Protein AF-A0A401S9D1-F1 (afdb_monomer_lite)

Sequence (201 aa):
MVVQHNKTSRGHFKLTLPIDVLVFAKPEEPLGKLQDQFVESVTTQVAAMSDCIQRYTKGKTVPQPQAFHFELPEKMPLTTVIFPAGVSDEALELQRKELHAKFGLENKPFFRRQMTFNFPADEVKSTYYKDVHKYIPAPDPNEFKVSLIHGSYTFHHCLQDDENDREWGAPYRCLQVVISWYYLQGYIDTPVPLIPEMQEV

Structure (mmCIF, N/CA/C/O backbone):
data_AF-A0A401S9D1-F1
#
_entry.id   AF-A0A401S9D1-F1
#
loop_
_atom_site.group_PDB
_atom_site.id
_atom_site.type_symbol
_atom_site.label_atom_id
_atom_site.label_alt_id
_atom_site.label_comp_id
_atom_site.label_asym_id
_atom_site.label_entity_id
_atom_site.label_seq_id
_atom_site.pdbx_PDB_ins_code
_atom_site.Cartn_x
_atom_site.Cartn_y
_atom_site.Cartn_z
_atom_site.occupancy
_atom_site.B_iso_or_equiv
_atom_site.auth_seq_id
_atom_site.auth_comp_id
_atom_site.auth_asym_id
_atom_site.auth_atom_id
_atom_site.pdbx_PDB_model_num
ATOM 1 N N . MET A 1 1 ? -18.012 -12.296 23.424 1.00 32.78 1 MET A N 1
ATOM 2 C CA . MET A 1 1 ? -19.067 -11.564 22.688 1.00 32.78 1 MET A CA 1
ATOM 3 C C . MET A 1 1 ? -20.047 -11.005 23.707 1.00 32.78 1 MET A C 1
ATOM 5 O O . MET A 1 1 ? -20.784 -11.781 24.299 1.00 32.78 1 MET A O 1
ATOM 9 N N . VAL A 1 2 ? -20.006 -9.699 23.977 1.00 39.53 2 VAL A N 1
ATOM 10 C CA . VAL A 1 2 ? -20.997 -9.044 24.846 1.00 39.53 2 VAL A CA 1
ATOM 11 C C . VAL A 1 2 ? -22.117 -8.542 23.942 1.00 39.53 2 VAL A C 1
ATOM 13 O O . VAL A 1 2 ? -21.888 -7.683 23.097 1.00 39.53 2 VAL A O 1
ATOM 16 N N . VAL A 1 3 ? -23.311 -9.118 24.071 1.00 48.72 3 VAL A N 1
ATOM 17 C CA . VAL A 1 3 ? -24.496 -8.678 23.326 1.00 48.72 3 VAL A CA 1
ATOM 18 C C . VAL A 1 3 ? -25.254 -7.693 24.207 1.00 48.72 3 VAL A C 1
ATOM 20 O O . VAL A 1 3 ? -25.926 -8.096 25.153 1.00 48.72 3 VAL A O 1
ATOM 23 N N . GLN A 1 4 ? -25.144 -6.398 23.915 1.00 56.56 4 GLN A N 1
ATOM 24 C CA . GLN A 1 4 ? -26.017 -5.398 24.526 1.00 56.56 4 GLN A CA 1
ATOM 25 C C . GLN A 1 4 ? -27.319 -5.322 23.727 1.00 56.56 4 GLN A C 1
ATOM 27 O O . GLN A 1 4 ? -27.356 -4.832 22.602 1.00 56.56 4 GLN A O 1
ATOM 32 N N . HIS A 1 5 ? -28.393 -5.848 24.310 1.00 50.00 5 HIS A N 1
ATOM 33 C CA . HIS A 1 5 ? -29.710 -5.871 23.688 1.00 50.00 5 HIS A CA 1
ATOM 34 C C . HIS A 1 5 ? -30.530 -4.659 24.141 1.00 50.00 5 HIS A C 1
ATOM 36 O O . HIS A 1 5 ? -31.094 -4.653 25.238 1.00 50.00 5 HIS A O 1
ATOM 42 N N . ASN A 1 6 ? -30.613 -3.628 23.298 1.00 66.69 6 ASN A N 1
ATOM 43 C CA . ASN A 1 6 ? -31.490 -2.490 23.552 1.00 66.69 6 ASN A CA 1
ATOM 44 C C . ASN A 1 6 ? -32.882 -2.752 22.951 1.00 66.69 6 ASN A C 1
ATOM 46 O O . ASN A 1 6 ? -33.061 -2.690 21.737 1.00 66.69 6 ASN A O 1
ATOM 50 N N . LYS A 1 7 ? -33.873 -3.039 23.807 1.00 59.22 7 LYS A N 1
ATOM 51 C CA . LYS A 1 7 ? -35.246 -3.428 23.416 1.00 59.22 7 LYS A CA 1
ATOM 52 C C . LYS A 1 7 ? -36.023 -2.354 22.633 1.00 59.22 7 LYS A C 1
ATOM 54 O O . LYS A 1 7 ? -37.117 -2.641 22.160 1.00 59.22 7 LYS A O 1
ATOM 59 N N . THR A 1 8 ? -35.498 -1.135 22.502 1.00 62.41 8 THR A N 1
ATOM 60 C CA . THR A 1 8 ? -36.130 -0.031 21.759 1.00 62.41 8 THR A CA 1
ATOM 61 C C . THR A 1 8 ? -35.576 0.171 20.345 1.00 62.41 8 THR A C 1
ATOM 63 O O . THR A 1 8 ? -36.087 1.024 19.616 1.00 62.41 8 THR A O 1
ATOM 66 N N . SER A 1 9 ? -34.565 -0.594 19.910 1.00 61.25 9 SER A N 1
ATOM 67 C CA . SER A 1 9 ? -34.008 -0.449 18.561 1.00 61.25 9 SER A CA 1
ATOM 68 C C . SER A 1 9 ? -34.933 -1.065 17.495 1.00 61.25 9 SER A C 1
ATOM 70 O O . SER A 1 9 ? -35.461 -2.165 17.638 1.00 61.25 9 SER A O 1
ATOM 72 N N . ARG A 1 10 ? -35.148 -0.341 16.387 1.00 67.56 10 ARG A N 1
ATOM 73 C CA . ARG A 1 10 ? -35.983 -0.784 15.248 1.00 67.56 10 ARG A CA 1
ATOM 74 C C . ARG A 1 10 ? -35.196 -1.535 14.162 1.00 67.56 10 ARG A C 1
ATOM 76 O O . ARG A 1 10 ? -35.745 -1.838 13.107 1.00 67.56 10 ARG A O 1
ATOM 83 N N . GLY A 1 11 ? -33.915 -1.818 14.394 1.00 68.69 11 GLY A N 1
ATOM 84 C CA . GLY A 1 11 ? -33.033 -2.474 13.434 1.00 68.69 11 GLY A CA 1
ATOM 85 C C . GLY A 1 11 ? -31.806 -3.071 14.114 1.00 68.69 11 GLY A C 1
ATOM 86 O O . GLY A 1 11 ? -31.283 -2.503 15.070 1.00 68.69 11 GLY A O 1
ATOM 87 N N . HIS A 1 12 ? -31.365 -4.215 13.601 1.00 77.38 12 HIS A N 1
ATOM 88 C CA . HIS A 1 12 ? -30.174 -4.924 14.052 1.00 77.38 12 HIS A CA 1
ATOM 89 C C . HIS A 1 12 ? -29.252 -5.116 12.855 1.00 77.38 12 HIS A C 1
ATOM 91 O O . HIS A 1 12 ? -29.720 -5.403 11.754 1.00 77.38 12 HIS A O 1
ATOM 97 N N . PHE A 1 13 ? -27.951 -4.984 13.074 1.00 81.75 13 PHE A N 1
ATOM 98 C CA . PHE A 1 13 ? -26.948 -5.356 12.089 1.00 81.75 13 PHE A CA 1
ATOM 99 C C . PHE A 1 13 ? -25.820 -6.109 12.786 1.00 81.75 13 PHE A C 1
ATOM 101 O O . PHE A 1 13 ? -25.583 -5.946 13.984 1.00 81.75 13 PHE A O 1
ATOM 108 N N . LYS A 1 14 ? -25.149 -6.967 12.025 1.00 86.81 14 LYS A N 1
ATOM 109 C CA . LYS A 1 14 ? -23.964 -7.694 12.462 1.00 86.81 14 LYS A CA 1
ATOM 110 C C . LYS A 1 14 ? -22.790 -7.165 11.657 1.00 86.81 14 LYS A C 1
ATOM 112 O O . LYS A 1 14 ? -22.867 -7.124 10.433 1.00 86.81 14 LYS A O 1
ATOM 117 N N . LEU A 1 15 ? -21.724 -6.786 12.347 1.00 89.56 15 LEU A N 1
ATOM 118 C CA . LEU A 1 15 ? -20.494 -6.314 11.733 1.00 89.56 15 LEU A CA 1
ATOM 119 C C . LEU A 1 15 ? -19.312 -7.054 12.355 1.00 89.56 15 LEU A C 1
ATOM 121 O O . LEU A 1 15 ? -19.223 -7.156 13.578 1.00 89.56 15 LEU A O 1
ATOM 125 N N . THR A 1 16 ? -18.421 -7.571 11.515 1.00 93.19 16 THR A N 1
ATOM 126 C CA . THR A 1 16 ? -17.151 -8.164 11.947 1.00 93.19 16 THR A CA 1
ATOM 127 C C . THR A 1 16 ? -16.059 -7.119 11.766 1.00 93.19 16 THR A C 1
ATOM 129 O O . THR A 1 16 ? -15.842 -6.650 10.652 1.00 93.19 16 THR A O 1
ATOM 132 N N . LEU A 1 17 ? -15.380 -6.743 12.848 1.00 94.88 17 LEU A N 1
ATOM 133 C CA . LEU A 1 17 ? -14.284 -5.776 12.803 1.00 94.88 17 LEU A CA 1
ATOM 134 C C . LEU A 1 17 ? -12.958 -6.515 12.552 1.00 94.88 17 LEU A C 1
ATOM 136 O O . LEU A 1 17 ? -12.590 -7.354 13.378 1.00 94.88 17 LEU A O 1
ATOM 140 N N . PRO A 1 18 ? -12.262 -6.259 11.430 1.00 95.62 18 PRO A N 1
ATOM 141 C CA . PRO A 1 18 ? -10.979 -6.885 11.138 1.00 95.62 18 PRO A CA 1
ATOM 142 C C . PRO A 1 18 ? -9.871 -6.126 11.877 1.00 95.62 18 PRO A C 1
ATOM 144 O O . PRO A 1 18 ? -9.425 -5.080 11.415 1.00 95.62 18 PRO A O 1
ATOM 147 N N . ILE A 1 19 ? -9.478 -6.623 13.050 1.00 96.69 19 ILE A N 1
ATOM 148 C CA . ILE A 1 19 ? -8.392 -6.042 13.851 1.00 96.69 19 ILE A CA 1
ATOM 149 C C . ILE A 1 19 ? -7.046 -6.387 13.207 1.00 96.69 19 ILE A C 1
ATOM 151 O O . ILE A 1 19 ? -6.766 -7.562 12.977 1.00 96.69 19 ILE A O 1
ATOM 155 N N . ASP A 1 20 ? -6.231 -5.367 12.957 1.00 96.44 20 ASP A N 1
ATOM 156 C CA . ASP A 1 20 ? -4.889 -5.467 12.379 1.00 96.44 20 ASP A CA 1
ATOM 157 C C . ASP A 1 20 ? -3.999 -4.357 12.958 1.00 96.44 20 ASP A C 1
ATOM 159 O O . ASP A 1 20 ? -4.124 -3.182 12.606 1.00 96.44 20 ASP A O 1
ATOM 163 N N . VAL A 1 21 ? -3.179 -4.696 13.953 1.00 95.50 21 VAL A N 1
ATOM 164 C CA . VAL A 1 21 ? -2.438 -3.727 14.771 1.00 95.50 21 VAL A CA 1
ATOM 165 C C . VAL A 1 21 ? -0.939 -3.930 14.654 1.00 95.50 21 VAL A C 1
ATOM 167 O O . VAL A 1 21 ? -0.449 -5.055 14.603 1.00 95.50 21 VAL A O 1
ATOM 170 N N . LEU A 1 22 ? -0.205 -2.819 14.701 1.00 93.69 22 LEU A N 1
ATOM 171 C CA . LEU A 1 22 ? 1.251 -2.815 14.726 1.00 93.69 22 LEU A CA 1
ATOM 172 C C . LEU A 1 22 ? 1.749 -2.395 16.097 1.00 93.69 22 LEU A C 1
ATOM 174 O O . LEU A 1 22 ? 1.293 -1.396 16.648 1.00 93.69 22 LEU A O 1
ATOM 178 N N . VAL A 1 23 ? 2.728 -3.137 16.602 1.00 92.75 23 VAL A N 1
ATOM 179 C CA . VAL A 1 23 ? 3.450 -2.807 17.826 1.00 92.75 23 VAL A CA 1
ATOM 180 C C . VAL A 1 23 ? 4.937 -2.833 17.513 1.00 92.75 23 VAL A C 1
ATOM 182 O O . VAL A 1 23 ? 5.450 -3.809 16.96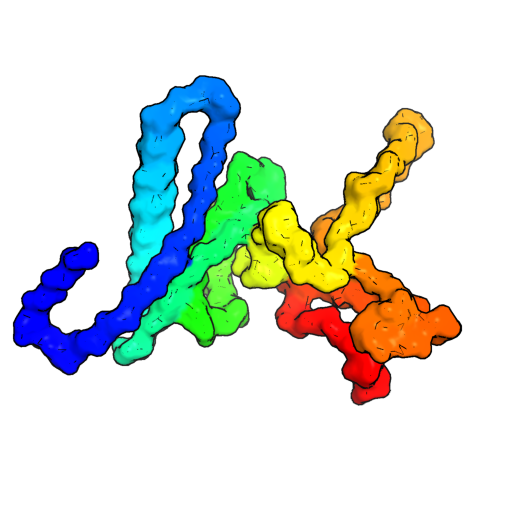8 1.00 92.75 23 VAL A O 1
ATOM 185 N N . PHE A 1 24 ? 5.623 -1.747 17.852 1.00 90.75 24 PHE A N 1
ATOM 186 C CA . PHE A 1 24 ? 7.065 -1.622 17.693 1.00 90.75 24 PHE A CA 1
ATOM 187 C C . PHE A 1 24 ? 7.715 -1.820 19.055 1.00 90.75 24 PHE A C 1
ATOM 189 O O . PHE A 1 24 ? 7.525 -1.001 19.952 1.00 90.75 24 PHE A O 1
ATOM 196 N N . ALA A 1 25 ? 8.489 -2.891 19.188 1.00 90.69 25 ALA A N 1
ATOM 197 C CA . ALA A 1 25 ? 9.204 -3.223 20.410 1.00 90.69 25 ALA A CA 1
ATOM 198 C C . ALA A 1 25 ? 10.690 -3.418 20.120 1.00 90.69 25 ALA A C 1
ATOM 200 O O . ALA A 1 25 ? 11.073 -3.870 19.037 1.00 90.69 25 ALA A O 1
ATOM 201 N N . LYS A 1 26 ? 11.535 -3.074 21.094 1.00 91.12 26 LYS A N 1
ATOM 202 C CA . LYS A 1 26 ? 12.965 -3.400 21.025 1.00 91.12 26 LYS A CA 1
ATOM 203 C C . LYS A 1 26 ? 13.195 -4.819 21.553 1.00 91.12 26 LYS A C 1
ATOM 205 O O . LYS A 1 26 ? 12.455 -5.236 22.445 1.00 91.12 26 LYS A O 1
ATOM 210 N N . PRO A 1 27 ? 14.219 -5.544 21.071 1.00 92.38 27 PRO A N 1
ATOM 211 C CA . PRO A 1 27 ? 14.501 -6.905 21.532 1.00 92.38 27 PRO A CA 1
ATOM 212 C C . PRO A 1 27 ? 14.691 -7.030 23.051 1.00 92.38 27 PRO A C 1
ATOM 214 O O . PRO A 1 27 ? 14.430 -8.085 23.619 1.00 92.38 27 PRO A O 1
ATOM 217 N N . GLU A 1 28 ? 15.128 -5.958 23.714 1.00 94.62 28 GLU A N 1
ATOM 218 C CA . GLU A 1 28 ? 15.411 -5.928 25.150 1.00 94.62 28 GLU A CA 1
ATOM 219 C C . GLU A 1 28 ? 14.189 -5.551 26.007 1.00 94.62 28 GLU A C 1
ATOM 221 O O . GLU A 1 28 ? 14.290 -5.505 27.236 1.00 94.62 28 GLU A O 1
ATOM 226 N N . GLU A 1 29 ? 13.039 -5.230 25.401 1.00 93.62 29 GLU A N 1
ATOM 227 C CA . GLU A 1 29 ? 11.855 -4.814 26.156 1.00 93.62 29 GLU A CA 1
ATOM 228 C C . GLU A 1 29 ? 11.203 -5.983 26.911 1.00 93.62 29 GLU A C 1
ATOM 230 O O . GLU A 1 29 ? 11.052 -7.083 26.374 1.00 93.62 29 GLU A O 1
ATOM 235 N N . PRO A 1 30 ? 10.770 -5.766 28.169 1.00 94.56 30 PRO A N 1
ATOM 236 C CA . PRO A 1 30 ? 10.119 -6.811 28.941 1.00 94.56 30 PRO A CA 1
ATOM 237 C C . PRO A 1 30 ? 8.744 -7.140 28.352 1.00 94.56 30 PRO A C 1
ATOM 239 O O . PRO A 1 30 ? 7.993 -6.248 27.955 1.00 94.56 30 PRO A O 1
ATOM 242 N N . LEU A 1 31 ? 8.364 -8.420 28.404 1.00 93.12 31 LEU A N 1
ATOM 243 C CA . LEU A 1 31 ? 7.092 -8.912 27.863 1.00 93.12 31 LEU A CA 1
ATOM 244 C C . LEU A 1 31 ? 5.863 -8.163 28.406 1.00 93.12 31 LEU A C 1
ATOM 246 O O . LEU A 1 31 ? 4.913 -7.945 27.663 1.00 93.12 31 LEU A O 1
ATOM 250 N N . GLY A 1 32 ? 5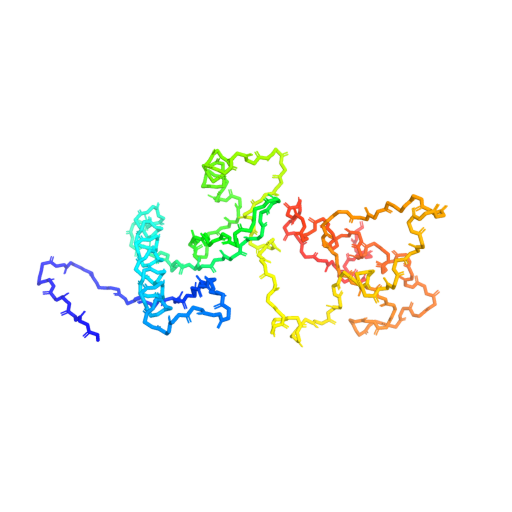.881 -7.738 29.673 1.00 93.31 32 GLY A N 1
ATOM 251 C CA . GLY A 1 32 ? 4.781 -6.959 30.255 1.00 93.31 32 GLY A CA 1
ATOM 252 C C . GLY A 1 32 ? 4.538 -5.636 29.521 1.00 93.31 32 GLY A C 1
ATOM 253 O O . GLY A 1 32 ? 3.403 -5.308 29.204 1.00 93.31 32 GLY A O 1
ATOM 254 N N . LYS A 1 33 ? 5.608 -4.930 29.131 1.00 93.81 33 LYS A N 1
ATOM 255 C CA . LYS A 1 33 ? 5.496 -3.685 28.358 1.00 93.81 33 LYS A CA 1
ATOM 256 C C . LYS A 1 33 ? 4.92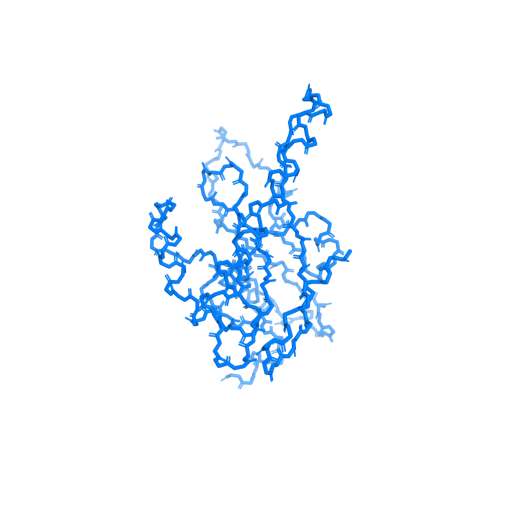5 -3.939 26.961 1.00 93.81 33 LYS A C 1
ATOM 258 O O . LYS A 1 33 ? 4.112 -3.154 26.482 1.00 93.81 33 LYS A O 1
ATOM 263 N N . LEU A 1 34 ? 5.320 -5.045 26.327 1.00 93.75 34 LEU A N 1
ATOM 264 C CA . LEU A 1 34 ? 4.776 -5.454 25.031 1.00 93.75 34 LEU A CA 1
ATOM 265 C C . LEU A 1 34 ? 3.270 -5.758 25.121 1.00 93.75 34 LEU A C 1
ATOM 267 O O . LEU A 1 34 ? 2.515 -5.394 24.221 1.00 93.75 34 LEU A O 1
ATOM 271 N N . GLN A 1 35 ? 2.823 -6.398 26.207 1.00 94.81 35 GLN A N 1
ATOM 272 C CA . GLN A 1 35 ? 1.399 -6.646 26.456 1.00 94.81 35 GLN A CA 1
ATOM 273 C C . GLN A 1 35 ? 0.619 -5.334 26.582 1.00 94.81 35 GLN A C 1
ATOM 275 O O . GLN A 1 35 ? -0.416 -5.186 25.933 1.00 94.81 35 GLN A O 1
ATOM 280 N N . ASP A 1 36 ? 1.139 -4.374 27.348 1.00 95.31 36 ASP A N 1
ATOM 281 C CA . ASP A 1 36 ? 0.511 -3.061 27.515 1.00 95.31 36 ASP A CA 1
ATOM 282 C C . ASP A 1 36 ? 0.401 -2.317 26.173 1.00 95.31 36 ASP A C 1
ATOM 284 O O . ASP A 1 36 ? -0.682 -1.859 25.807 1.00 95.31 36 ASP A O 1
ATOM 288 N N . GLN A 1 37 ? 1.483 -2.281 25.385 1.00 94.50 37 GLN A N 1
ATOM 289 C CA . GLN A 1 37 ? 1.496 -1.669 24.047 1.00 94.50 37 GLN A CA 1
ATOM 290 C C . GLN A 1 37 ? 0.509 -2.337 23.083 1.00 94.50 37 GLN A C 1
ATOM 292 O O . GLN A 1 37 ? -0.115 -1.665 22.258 1.00 94.50 37 GLN A O 1
ATOM 297 N N . PHE A 1 38 ? 0.359 -3.659 23.162 1.00 95.56 38 PHE A N 1
ATOM 298 C CA . PHE A 1 38 ? -0.597 -4.391 22.339 1.00 95.56 38 PHE A CA 1
ATOM 299 C C . PHE A 1 38 ? -2.041 -4.036 22.708 1.00 95.56 38 PHE A C 1
ATOM 301 O O . PHE A 1 38 ? -2.844 -3.732 21.824 1.00 95.56 38 PHE A O 1
ATOM 308 N N . VAL A 1 39 ? -2.369 -4.014 24.004 1.00 96.62 39 VAL A N 1
ATOM 309 C CA . VAL A 1 39 ? -3.701 -3.617 24.493 1.00 96.62 39 VAL A CA 1
ATOM 310 C C . VAL A 1 39 ? -4.020 -2.174 24.105 1.00 96.62 39 VAL A C 1
ATOM 312 O O . VAL A 1 39 ? -5.131 -1.900 23.640 1.00 96.62 39 VAL A O 1
ATOM 315 N N . GLU A 1 40 ? -3.056 -1.264 24.247 1.00 96.19 40 GLU A N 1
ATOM 316 C CA . GLU A 1 40 ? -3.185 0.125 23.808 1.00 96.19 40 GLU A CA 1
ATOM 317 C C . GLU A 1 40 ? -3.469 0.194 22.303 1.00 96.19 40 GLU A C 1
ATOM 319 O O . GLU A 1 40 ? -4.475 0.772 21.897 1.00 96.19 40 GLU A O 1
ATOM 324 N N . SER A 1 41 ? -2.666 -0.488 21.482 1.00 95.81 41 SER A N 1
ATOM 325 C CA . SER A 1 41 ? -2.797 -0.467 20.019 1.00 95.81 41 SER A CA 1
ATOM 326 C C . SER A 1 41 ? -4.151 -1.001 19.539 1.00 95.81 41 SER A C 1
ATOM 328 O O . SER A 1 41 ? -4.785 -0.402 18.666 1.00 95.81 41 SER A O 1
ATOM 330 N N . VAL A 1 42 ? -4.644 -2.089 20.143 1.00 97.31 42 VAL A N 1
ATOM 331 C CA . VAL A 1 42 ? -5.988 -2.628 19.865 1.00 97.31 42 VAL A CA 1
ATOM 332 C C . VAL A 1 42 ? -7.070 -1.639 20.285 1.00 97.31 42 VAL A C 1
ATOM 334 O O . VAL A 1 42 ? -8.002 -1.390 19.522 1.00 97.31 42 VAL A O 1
ATOM 337 N N . THR A 1 43 ? -6.949 -1.037 21.468 1.00 97.12 43 THR A N 1
ATOM 338 C CA . THR A 1 43 ? -7.933 -0.071 21.975 1.00 97.12 43 THR A CA 1
ATOM 339 C C . THR A 1 43 ? -8.001 1.169 21.083 1.00 97.12 43 THR A C 1
ATOM 341 O O . THR A 1 43 ? -9.092 1.589 20.691 1.00 97.12 43 THR A O 1
ATOM 344 N N . THR A 1 44 ? -6.848 1.717 20.690 1.00 96.50 44 THR A N 1
ATOM 345 C CA . THR A 1 44 ? -6.749 2.854 19.768 1.00 96.50 44 THR A CA 1
ATOM 346 C C . THR A 1 44 ? -7.352 2.524 18.409 1.00 96.50 44 THR A C 1
ATOM 348 O O . THR A 1 44 ? -8.110 3.330 17.865 1.00 96.50 44 THR A O 1
ATOM 351 N N . GLN A 1 45 ? -7.080 1.335 17.865 1.00 97.56 45 GLN A N 1
ATOM 352 C CA . GLN A 1 45 ? -7.680 0.916 16.604 1.00 97.56 45 GLN A CA 1
ATOM 353 C C . GLN A 1 45 ? -9.202 0.775 16.709 1.00 97.56 45 GLN A C 1
ATOM 355 O O . GLN A 1 45 ? -9.910 1.257 15.829 1.00 97.56 45 GLN A O 1
ATOM 360 N N . VAL A 1 46 ? -9.725 0.161 17.773 1.00 97.19 46 VAL A N 1
ATOM 361 C CA . VAL A 1 46 ? -11.175 0.012 17.975 1.00 97.19 46 VAL A CA 1
ATOM 362 C C . VAL A 1 46 ? -11.862 1.377 18.091 1.00 97.19 46 VAL A C 1
ATOM 364 O O . VAL A 1 46 ? -12.930 1.573 17.507 1.00 97.19 46 VAL A O 1
ATOM 367 N N . ALA A 1 47 ? -11.242 2.344 18.773 1.00 97.44 47 ALA A N 1
ATOM 368 C CA . ALA A 1 47 ? -11.738 3.719 18.823 1.00 97.44 47 ALA A CA 1
ATOM 369 C C . ALA A 1 47 ? -11.762 4.364 17.424 1.00 97.44 47 ALA A C 1
ATOM 371 O O . ALA A 1 47 ? -12.803 4.855 16.991 1.00 97.44 47 ALA A O 1
ATOM 372 N N . ALA A 1 48 ? -10.671 4.258 16.660 1.00 97.31 48 ALA A N 1
ATOM 373 C CA . ALA A 1 48 ? -10.608 4.779 15.292 1.00 97.31 48 ALA A CA 1
ATOM 374 C C . ALA A 1 48 ? -11.607 4.090 14.335 1.00 97.31 48 ALA A C 1
ATOM 376 O O . ALA A 1 48 ? -12.153 4.719 13.427 1.00 97.31 48 ALA A O 1
ATOM 377 N N . MET A 1 49 ? -11.888 2.799 14.540 1.00 97.94 49 MET A N 1
ATOM 378 C CA . MET A 1 49 ? -12.937 2.070 13.822 1.00 97.94 49 MET A CA 1
ATOM 379 C C . MET A 1 49 ? -14.334 2.600 14.153 1.00 97.94 49 MET A C 1
ATOM 381 O O . MET A 1 49 ? -15.155 2.731 13.244 1.00 97.94 49 MET A O 1
ATOM 385 N N . SER A 1 50 ? -14.598 2.942 15.418 1.00 96.50 50 SER A N 1
ATOM 386 C CA . SER A 1 50 ? -15.838 3.614 15.820 1.00 96.50 50 SER A CA 1
ATOM 387 C C . SER A 1 50 ? -15.985 4.967 15.120 1.00 96.50 50 SER A C 1
ATOM 389 O O . SER A 1 50 ? -17.039 5.234 14.542 1.00 96.50 50 SER A O 1
ATOM 391 N N . ASP A 1 51 ? -14.930 5.783 15.087 1.00 96.38 51 ASP A N 1
ATOM 392 C CA . ASP A 1 51 ? -14.947 7.086 14.408 1.00 96.38 51 ASP A CA 1
ATOM 393 C C . ASP A 1 51 ? -15.202 6.940 12.901 1.00 96.38 51 ASP A C 1
ATOM 395 O O . ASP A 1 51 ? -16.009 7.669 12.323 1.00 96.38 51 ASP A O 1
ATOM 399 N N . CYS A 1 52 ? -14.573 5.949 12.259 1.00 97.06 52 CYS A N 1
ATOM 400 C CA . CYS A 1 52 ? -14.810 5.620 10.854 1.00 97.06 52 CYS A CA 1
ATOM 401 C C . CYS A 1 52 ? -16.278 5.238 10.601 1.00 97.06 52 CYS A C 1
ATOM 403 O O . CYS A 1 52 ? -16.920 5.779 9.697 1.00 97.06 52 CYS A O 1
ATOM 405 N N . ILE A 1 53 ? -16.842 4.357 11.431 1.00 95.44 53 ILE A N 1
ATOM 406 C CA . ILE A 1 53 ? -18.252 3.962 11.343 1.00 95.44 53 ILE A CA 1
ATOM 407 C C . ILE A 1 53 ? -19.160 5.187 11.486 1.00 95.44 53 ILE A C 1
ATOM 409 O O . ILE A 1 53 ? -20.055 5.377 10.662 1.00 95.44 53 ILE A O 1
ATOM 413 N N . GLN A 1 54 ? -18.924 6.041 12.483 1.00 94.38 54 GLN A N 1
ATOM 414 C CA . GLN A 1 54 ? -19.723 7.249 12.701 1.00 94.38 54 GLN A CA 1
ATOM 415 C C . GLN A 1 54 ? -19.635 8.215 11.515 1.00 94.38 54 GLN A C 1
ATOM 417 O O . GLN A 1 54 ? -20.657 8.739 11.075 1.00 94.38 54 GLN A O 1
ATOM 422 N N . ARG A 1 55 ? -18.434 8.410 10.960 1.00 95.50 55 ARG A N 1
ATOM 423 C CA . ARG A 1 55 ? -18.184 9.331 9.845 1.00 95.50 55 ARG A CA 1
ATOM 424 C C . ARG A 1 55 ? -18.827 8.881 8.535 1.00 95.50 55 ARG A C 1
ATOM 426 O O . ARG A 1 55 ? -19.284 9.724 7.766 1.00 95.50 55 ARG A O 1
ATOM 433 N N . TYR A 1 56 ? -18.839 7.577 8.258 1.00 95.44 56 TYR A N 1
ATOM 434 C CA . TYR A 1 56 ? -19.200 7.048 6.938 1.00 95.44 56 TYR A CA 1
ATOM 435 C C . TYR A 1 56 ? -20.525 6.275 6.888 1.00 95.44 56 TYR A C 1
ATOM 437 O O . TYR A 1 56 ? -20.942 5.865 5.803 1.00 95.44 56 TYR A O 1
ATOM 445 N N . THR A 1 57 ? -21.222 6.102 8.013 1.00 93.50 57 THR A N 1
ATOM 446 C CA . THR A 1 57 ? -22.572 5.517 8.018 1.00 93.50 57 THR A CA 1
ATOM 447 C C . THR A 1 57 ? -23.551 6.421 7.270 1.00 93.50 57 THR A C 1
ATOM 449 O O . THR A 1 57 ? -23.709 7.599 7.588 1.00 93.50 57 THR A O 1
ATOM 452 N N . LYS A 1 58 ? -24.254 5.856 6.281 1.00 88.94 58 LYS A N 1
ATOM 453 C CA . LYS A 1 58 ? -25.280 6.559 5.496 1.00 88.94 58 LYS A CA 1
ATOM 454 C C . LYS A 1 58 ? -26.608 5.821 5.603 1.00 88.94 58 LYS A C 1
ATOM 456 O O . LYS A 1 58 ? -26.774 4.721 5.076 1.00 88.94 58 LYS A O 1
ATOM 461 N N . GLY A 1 59 ? -27.578 6.436 6.278 1.00 86.81 59 GLY A N 1
ATOM 462 C CA . GLY A 1 59 ? -28.896 5.839 6.495 1.00 86.81 59 GLY A CA 1
ATOM 463 C C . GLY A 1 59 ? -28.797 4.520 7.266 1.00 86.81 59 GLY A C 1
ATOM 464 O O . GLY A 1 59 ? -28.422 4.512 8.432 1.00 86.81 59 GLY A O 1
ATOM 465 N N . LYS A 1 60 ? -29.149 3.407 6.613 1.00 84.62 60 LYS A N 1
ATOM 466 C CA . LYS A 1 60 ? -29.077 2.051 7.192 1.00 84.62 60 LYS A CA 1
ATOM 467 C C . LYS A 1 60 ? -27.798 1.291 6.820 1.00 84.62 60 LYS A C 1
ATOM 469 O O . LYS A 1 60 ? -27.633 0.153 7.250 1.00 84.62 60 LYS A O 1
ATOM 474 N N . THR A 1 61 ? -26.921 1.892 6.020 1.00 88.38 61 THR A N 1
ATOM 475 C CA . THR A 1 61 ? -25.694 1.253 5.542 1.00 88.38 61 THR A CA 1
ATOM 476 C C . THR A 1 61 ? -24.533 1.644 6.440 1.00 88.38 61 THR A C 1
ATOM 478 O O . THR A 1 61 ? -24.127 2.807 6.472 1.00 88.38 61 THR A O 1
ATOM 481 N N . VAL A 1 62 ? -24.004 0.654 7.155 1.00 91.75 62 VAL A N 1
ATOM 482 C CA . VAL A 1 62 ? -22.832 0.786 8.023 1.00 91.75 62 VAL A CA 1
ATOM 483 C C . VAL A 1 62 ? -21.630 0.182 7.292 1.00 91.75 62 VAL A C 1
ATOM 485 O O . VAL A 1 62 ? -21.649 -1.022 7.025 1.00 91.75 62 VAL A O 1
ATOM 488 N N . PRO A 1 63 ? -20.605 0.972 6.931 1.00 93.38 63 PRO A N 1
ATOM 489 C CA . PRO A 1 63 ? -19.421 0.434 6.277 1.00 93.38 63 PRO A CA 1
ATOM 490 C C . PRO A 1 63 ? -18.557 -0.348 7.269 1.00 93.38 63 PRO A C 1
ATOM 492 O O . PRO A 1 63 ? -18.458 0.006 8.445 1.00 93.38 63 PRO A O 1
ATOM 495 N N . GLN A 1 64 ? -17.893 -1.396 6.786 1.00 95.94 64 GLN A N 1
ATOM 496 C CA . GLN A 1 64 ? -16.894 -2.114 7.573 1.00 95.94 64 GLN A CA 1
ATOM 497 C C . GLN A 1 64 ? -15.587 -1.315 7.583 1.00 95.94 64 GLN A C 1
ATOM 499 O O . GLN A 1 64 ? -15.037 -1.068 6.512 1.00 95.94 64 GLN A O 1
ATOM 504 N N . PRO A 1 65 ? -15.066 -0.897 8.743 1.00 97.50 65 PRO A N 1
ATOM 505 C CA . PRO A 1 65 ? -13.773 -0.237 8.799 1.00 97.50 65 PRO A CA 1
ATOM 506 C C . PRO A 1 65 ? -12.647 -1.252 8.556 1.00 97.50 65 PRO A C 1
ATOM 508 O O . PRO A 1 65 ? -12.712 -2.386 9.027 1.00 97.50 65 PRO A O 1
ATOM 511 N N . GLN A 1 66 ? -11.615 -0.834 7.832 1.00 97.50 66 GLN A N 1
ATOM 512 C CA . GLN A 1 66 ? -10.429 -1.623 7.510 1.00 97.50 66 GLN A CA 1
ATOM 513 C C . GLN A 1 66 ? -9.180 -0.813 7.842 1.00 97.50 66 GLN A C 1
ATOM 515 O O . GLN A 1 66 ? -9.122 0.387 7.560 1.00 97.50 66 GLN A O 1
ATOM 520 N N . ALA A 1 67 ? -8.204 -1.467 8.460 1.00 97.62 67 ALA A N 1
ATOM 521 C CA . ALA A 1 67 ? -6.922 -0.865 8.774 1.00 97.62 67 ALA A CA 1
ATOM 522 C C . ALA A 1 67 ? -5.961 -0.984 7.591 1.00 97.62 67 ALA A C 1
ATOM 524 O O . ALA A 1 67 ? -5.921 -2.007 6.916 1.00 97.62 67 ALA A O 1
ATOM 525 N N . PHE A 1 68 ? -5.203 0.082 7.358 1.00 97.00 68 PHE A N 1
ATOM 526 C CA . PHE A 1 68 ? -4.145 0.152 6.361 1.00 97.00 68 PHE A CA 1
ATOM 527 C C . PHE A 1 68 ? -2.922 0.797 7.008 1.00 97.00 68 PHE A C 1
ATOM 529 O O . PHE A 1 68 ? -3.047 1.797 7.721 1.00 97.00 68 PHE A O 1
ATOM 536 N N . HIS A 1 69 ? -1.747 0.227 6.774 1.00 96.12 69 HIS A N 1
ATOM 537 C CA . HIS A 1 69 ? -0.490 0.678 7.362 1.00 96.12 69 HIS A CA 1
ATOM 538 C C . HIS A 1 69 ? 0.338 1.410 6.315 1.00 96.12 69 HIS A C 1
ATOM 540 O O . HIS A 1 69 ? 0.503 0.913 5.211 1.00 96.12 69 HIS A O 1
ATOM 546 N N . PHE A 1 70 ? 0.859 2.585 6.645 1.00 94.81 70 PHE A N 1
ATOM 547 C CA . PHE A 1 70 ? 1.599 3.435 5.716 1.00 94.81 70 PHE A CA 1
ATOM 548 C C . PHE A 1 70 ? 2.977 3.761 6.269 1.00 94.81 70 PHE A C 1
ATOM 550 O O . PHE A 1 70 ? 3.116 4.115 7.440 1.00 94.81 70 PHE A O 1
ATOM 557 N N . GLU A 1 71 ? 3.985 3.695 5.409 1.00 91.50 71 GLU A N 1
ATOM 558 C CA . GLU A 1 71 ? 5.300 4.257 5.690 1.00 91.50 71 GLU A CA 1
ATOM 559 C C . GLU A 1 71 ? 5.303 5.732 5.281 1.00 91.50 71 GLU A C 1
ATOM 561 O O . GLU A 1 71 ? 4.917 6.078 4.163 1.00 91.50 71 GLU A O 1
ATOM 566 N N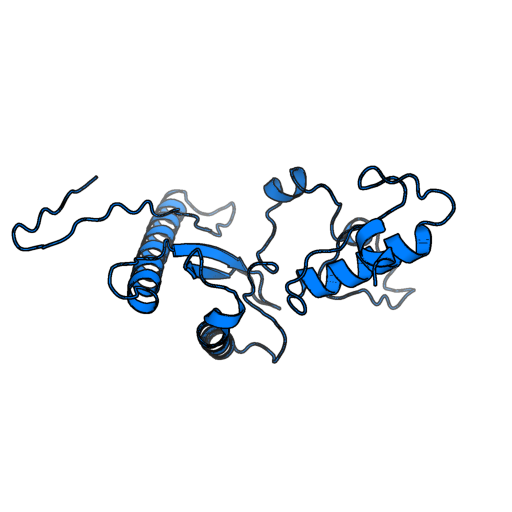 . LEU A 1 72 ? 5.681 6.616 6.205 1.00 89.50 72 LEU A N 1
ATOM 567 C CA . LEU A 1 72 ? 5.758 8.052 5.950 1.00 89.50 72 LEU A CA 1
ATOM 568 C C . LEU A 1 72 ? 7.224 8.482 5.805 1.00 89.50 72 LEU A C 1
ATOM 570 O O . LEU A 1 72 ? 8.087 7.922 6.485 1.00 89.50 72 LEU A O 1
ATOM 574 N N . PRO A 1 73 ? 7.529 9.494 4.969 1.00 82.12 73 PRO A N 1
ATOM 575 C CA . PRO A 1 73 ? 8.894 9.973 4.798 1.00 82.12 73 PRO A CA 1
ATOM 576 C C . PRO A 1 73 ? 9.499 10.392 6.134 1.00 82.12 73 PRO A C 1
ATOM 578 O O . PRO A 1 73 ? 8.860 11.113 6.903 1.00 82.12 73 PRO A O 1
ATOM 581 N N . GLU A 1 74 ? 10.728 9.937 6.388 1.00 68.19 74 GLU A N 1
ATOM 582 C CA . GLU A 1 74 ? 11.557 10.364 7.526 1.00 68.19 74 GLU A CA 1
ATOM 583 C C . GLU A 1 74 ? 10.925 10.108 8.910 1.00 68.19 74 GLU A C 1
ATOM 585 O O . GLU A 1 74 ? 11.409 10.602 9.929 1.00 68.19 74 GLU A O 1
ATOM 590 N N . LYS A 1 75 ? 9.853 9.306 8.967 1.00 64.38 75 LYS A N 1
ATOM 591 C CA . LYS A 1 75 ? 9.109 8.986 10.185 1.00 64.38 75 LYS A CA 1
ATOM 592 C C . LYS A 1 75 ? 8.956 7.477 10.312 1.00 64.38 75 LYS A C 1
ATOM 594 O O . LYS A 1 75 ? 8.071 6.871 9.722 1.00 64.38 75 LYS A O 1
ATOM 599 N N . MET A 1 76 ? 9.806 6.897 11.151 1.00 62.91 76 MET A N 1
ATOM 600 C CA . MET A 1 76 ? 9.524 5.624 11.810 1.00 62.91 76 MET A CA 1
ATOM 601 C C . MET A 1 76 ? 8.839 5.947 13.141 1.00 62.91 76 MET A C 1
ATOM 603 O O . MET A 1 76 ? 9.337 6.827 13.853 1.00 62.91 76 MET A O 1
ATOM 607 N N . PRO A 1 77 ? 7.733 5.283 13.521 1.00 82.81 77 PRO A N 1
ATOM 608 C CA . PRO A 1 77 ? 7.163 4.040 12.973 1.00 82.81 77 PRO A CA 1
ATOM 609 C C . PRO A 1 77 ? 6.092 4.199 11.867 1.00 82.81 77 PRO A C 1
ATOM 611 O O . PRO A 1 77 ? 5.637 5.307 11.581 1.00 82.81 77 PRO A O 1
ATOM 614 N N . LEU A 1 78 ? 5.645 3.064 11.295 1.00 92.88 78 LEU A N 1
ATOM 615 C CA . LEU A 1 78 ? 4.490 2.990 10.380 1.00 92.88 78 LEU A CA 1
ATOM 616 C C . LEU A 1 78 ? 3.238 3.632 10.997 1.00 92.88 78 LEU A C 1
ATOM 618 O O . LEU A 1 78 ? 2.990 3.546 12.200 1.00 92.88 78 LEU A O 1
ATOM 622 N N . THR A 1 79 ? 2.409 4.230 10.147 1.00 93.69 79 THR A N 1
ATOM 623 C CA . THR A 1 79 ? 1.158 4.891 10.525 1.00 93.69 79 THR A CA 1
ATOM 624 C C . THR A 1 79 ? -0.047 4.065 10.094 1.00 93.69 79 THR A C 1
ATOM 626 O O . THR A 1 79 ? -0.253 3.835 8.906 1.00 93.69 79 THR A O 1
ATOM 629 N N . THR A 1 80 ? -0.889 3.670 11.049 1.00 96.06 80 THR A N 1
ATOM 630 C CA . THR A 1 80 ? -2.165 2.995 10.767 1.00 96.06 80 THR A CA 1
ATOM 631 C C . THR A 1 80 ? -3.274 4.012 10.516 1.00 96.06 80 THR A C 1
ATOM 633 O O . THR A 1 80 ? -3.505 4.909 11.329 1.00 96.06 80 THR A O 1
ATOM 636 N N . VAL A 1 81 ? -4.005 3.846 9.416 1.00 97.12 81 VAL A N 1
ATOM 637 C CA . VAL A 1 81 ? -5.197 4.629 9.071 1.00 97.12 81 VAL A CA 1
ATOM 638 C C . VAL A 1 81 ? -6.371 3.684 8.856 1.00 97.12 81 VAL A C 1
ATOM 640 O O . VAL A 1 81 ? -6.219 2.607 8.285 1.00 97.12 81 VAL A O 1
ATOM 643 N N . ILE A 1 82 ? -7.553 4.090 9.321 1.00 98.12 82 ILE A N 1
ATOM 644 C CA . ILE A 1 82 ? -8.787 3.329 9.135 1.00 98.12 82 ILE A CA 1
ATOM 645 C C . ILE A 1 82 ? -9.593 3.934 7.988 1.00 98.12 82 ILE A C 1
ATOM 647 O O . ILE A 1 82 ? -9.976 5.107 8.046 1.00 98.12 82 ILE A O 1
ATOM 651 N N . PHE A 1 83 ? -9.893 3.116 6.981 1.00 97.81 83 PHE A N 1
ATOM 652 C CA . PHE A 1 83 ? -10.775 3.476 5.874 1.00 97.81 83 PHE A CA 1
ATOM 653 C C . PHE A 1 83 ? -12.020 2.584 5.833 1.00 97.81 83 PHE A C 1
ATOM 655 O O . PHE A 1 83 ? -11.952 1.406 6.182 1.00 97.81 83 PHE A O 1
ATOM 662 N N . PRO A 1 84 ? -13.174 3.114 5.404 1.00 97.00 84 PRO A N 1
ATOM 663 C CA . PRO A 1 84 ? -14.384 2.322 5.208 1.00 97.00 84 PRO A CA 1
ATOM 664 C C . PRO A 1 84 ? -14.288 1.451 3.943 1.00 97.00 84 PRO A C 1
ATOM 666 O O . PRO A 1 84 ? -13.909 1.920 2.865 1.00 97.00 84 PRO A O 1
ATOM 669 N N . ALA A 1 85 ? -14.684 0.185 4.056 1.00 95.31 85 ALA A N 1
ATOM 670 C CA . ALA A 1 85 ? -14.852 -0.722 2.928 1.00 95.31 85 ALA A CA 1
ATOM 671 C C . ALA A 1 85 ? -15.958 -0.219 1.986 1.00 95.31 85 ALA A C 1
ATOM 673 O O . ALA A 1 85 ? -16.990 0.291 2.431 1.00 95.31 85 ALA A O 1
ATOM 674 N N . GLY A 1 86 ? -15.751 -0.379 0.676 1.00 92.25 86 GLY A N 1
ATOM 675 C CA . GLY A 1 86 ? -16.723 0.003 -0.356 1.00 92.25 86 GLY A CA 1
ATOM 676 C C . GLY A 1 86 ? -16.807 1.505 -0.662 1.00 92.25 86 GLY A C 1
ATOM 677 O O . GLY A 1 86 ? -17.617 1.906 -1.492 1.00 92.25 86 GLY A O 1
ATOM 678 N N . VAL A 1 87 ? -15.980 2.341 -0.029 1.00 94.19 87 VAL A N 1
ATOM 679 C CA . VAL A 1 87 ? -15.846 3.767 -0.370 1.00 94.19 87 VAL A CA 1
ATOM 680 C C . VAL A 1 87 ? -14.596 3.953 -1.220 1.00 94.19 87 VAL A C 1
ATOM 682 O O . VAL A 1 87 ? -13.510 3.548 -0.803 1.00 94.19 87 VAL A O 1
ATOM 685 N N . SER A 1 88 ? -14.733 4.561 -2.397 1.00 93.62 88 SER A N 1
ATOM 686 C CA . SER A 1 88 ? -13.608 4.754 -3.316 1.00 93.62 88 SER A CA 1
ATOM 687 C C . SER A 1 88 ? -12.545 5.693 -2.739 1.00 93.62 88 SER A C 1
ATOM 689 O O . SER A 1 88 ? -12.827 6.486 -1.837 1.00 93.62 88 SER A O 1
ATOM 691 N N . ASP A 1 89 ? -11.310 5.601 -3.231 1.00 92.12 89 ASP A N 1
ATOM 692 C CA . ASP A 1 89 ? -10.241 6.495 -2.788 1.00 92.12 89 ASP A CA 1
ATOM 693 C C . ASP A 1 89 ? -10.570 7.962 -3.108 1.00 92.12 89 ASP A C 1
ATOM 695 O O . ASP A 1 89 ? -10.297 8.832 -2.287 1.00 92.12 89 ASP A O 1
ATOM 699 N N . GLU A 1 90 ? -11.249 8.278 -4.205 1.00 92.69 90 GLU A N 1
ATOM 700 C CA . GLU A 1 90 ? -11.665 9.651 -4.533 1.00 92.69 90 GLU A CA 1
ATOM 701 C C . GLU A 1 90 ? -12.571 10.233 -3.439 1.00 92.69 90 GLU A C 1
ATOM 703 O O . GLU A 1 90 ? -12.355 11.348 -2.967 1.00 92.69 90 GLU A O 1
ATOM 708 N N . ALA A 1 91 ? -13.528 9.447 -2.938 1.00 94.62 91 ALA A N 1
ATOM 709 C CA . ALA A 1 91 ? -14.433 9.870 -1.869 1.00 94.62 91 ALA A CA 1
ATOM 710 C C . ALA A 1 91 ? -13.741 10.052 -0.499 1.00 94.62 91 ALA A C 1
ATOM 712 O O . ALA A 1 91 ? -14.327 10.635 0.417 1.00 94.62 91 ALA A O 1
ATOM 713 N N . LEU A 1 92 ? -12.501 9.577 -0.348 1.00 96.06 92 LEU A N 1
ATOM 714 C CA . LEU A 1 92 ? -11.685 9.717 0.862 1.00 96.06 92 LEU A CA 1
ATOM 715 C C . LEU A 1 92 ? -10.727 10.919 0.817 1.00 96.06 92 LEU A C 1
ATOM 717 O O . LEU A 1 92 ? -9.963 11.123 1.761 1.00 96.06 92 LEU A O 1
ATOM 721 N N . GLU A 1 93 ? -10.782 11.753 -0.227 1.00 95.56 93 GLU A N 1
ATOM 722 C CA . GLU A 1 93 ? -9.890 12.909 -0.389 1.00 95.56 93 GLU A CA 1
ATOM 723 C C . GLU A 1 93 ? -9.907 13.855 0.821 1.00 95.56 93 GLU A C 1
ATOM 725 O O . GLU A 1 93 ? -8.850 14.291 1.273 1.00 95.56 93 GLU A O 1
ATOM 730 N N . LEU A 1 94 ? -11.084 14.136 1.392 1.00 96.19 94 LEU A N 1
ATOM 731 C CA . LEU A 1 94 ? -11.197 15.009 2.564 1.00 96.19 94 LEU A CA 1
ATOM 732 C C . LEU A 1 94 ? -10.453 14.437 3.780 1.00 96.19 94 LEU A C 1
ATOM 734 O O . LEU A 1 94 ? -9.680 15.151 4.416 1.00 96.19 94 LEU A O 1
ATOM 738 N N . GLN A 1 95 ? -10.636 13.144 4.071 1.00 97.06 95 GLN A N 1
ATOM 739 C CA . GLN A 1 95 ? -9.925 12.474 5.165 1.00 97.06 95 GLN A CA 1
ATOM 740 C C . GLN A 1 95 ? -8.413 12.476 4.910 1.00 97.06 95 GLN A C 1
ATOM 742 O O . GLN A 1 95 ? -7.634 12.728 5.827 1.00 97.06 95 GLN A O 1
ATOM 747 N N . ARG A 1 96 ? -7.974 12.257 3.664 1.00 96.50 96 ARG A N 1
ATOM 748 C CA . ARG A 1 96 ? -6.549 12.347 3.317 1.00 96.50 96 ARG A CA 1
ATOM 749 C C . ARG A 1 96 ? -5.990 13.752 3.520 1.00 96.50 96 ARG A C 1
ATOM 751 O O . ARG A 1 96 ? -4.913 13.875 4.088 1.00 96.50 96 ARG A O 1
ATOM 758 N N . LYS A 1 97 ? -6.714 14.811 3.144 1.00 96.88 97 LYS A N 1
ATOM 759 C CA . LYS A 1 97 ? -6.285 16.201 3.397 1.00 96.88 97 LYS A CA 1
ATOM 760 C C . LYS A 1 97 ? -6.109 16.489 4.889 1.00 96.88 97 LYS A C 1
ATOM 762 O O . LYS A 1 97 ? -5.130 17.122 5.276 1.00 96.88 97 LYS A O 1
ATOM 767 N N . GLU A 1 98 ? -7.007 15.984 5.731 1.00 96.75 98 GLU A N 1
ATOM 768 C CA . GLU A 1 98 ? -6.873 16.086 7.191 1.00 96.75 98 GLU A CA 1
ATOM 769 C C . GLU A 1 98 ? -5.630 15.342 7.704 1.00 96.75 98 GLU A C 1
ATOM 771 O O . GLU A 1 98 ? -4.897 15.868 8.541 1.00 96.75 98 GLU A O 1
ATOM 776 N N . LEU A 1 99 ? -5.348 14.146 7.174 1.00 95.44 99 LEU A N 1
ATOM 777 C CA . LEU A 1 99 ? -4.141 13.387 7.515 1.00 95.44 99 LEU A CA 1
ATOM 778 C C . LEU A 1 99 ? -2.867 14.111 7.053 1.00 95.44 99 LEU A C 1
ATOM 780 O O . LEU A 1 99 ? -1.910 14.202 7.817 1.00 95.44 99 LEU A O 1
ATOM 784 N N . HIS A 1 100 ? -2.860 14.692 5.853 1.00 95.75 100 HIS A N 1
ATOM 785 C CA . HIS A 1 100 ? -1.757 15.526 5.371 1.00 95.75 100 HIS A CA 1
ATOM 786 C C . HIS A 1 100 ? -1.472 16.692 6.316 1.00 95.75 100 HIS A C 1
ATOM 788 O O . HIS A 1 100 ? -0.321 16.892 6.702 1.00 95.75 100 HIS A O 1
ATOM 794 N N . ALA A 1 101 ? -2.513 17.422 6.727 1.00 95.69 101 ALA A N 1
ATOM 795 C CA . ALA A 1 101 ? -2.380 18.522 7.676 1.00 95.69 101 ALA A CA 1
ATOM 796 C C . ALA A 1 101 ? -1.858 18.036 9.038 1.00 95.69 101 ALA A C 1
ATOM 798 O O . ALA A 1 101 ? -0.953 18.645 9.604 1.00 95.69 101 ALA A O 1
ATOM 799 N N . LYS A 1 102 ? -2.371 16.901 9.534 1.00 93.94 102 LYS A N 1
ATOM 800 C CA . LYS A 1 102 ? -1.939 16.286 10.798 1.00 93.94 102 LYS A CA 1
ATOM 801 C C . LYS A 1 102 ? -0.461 15.890 10.783 1.00 93.94 102 LYS A C 1
ATOM 803 O O . LYS A 1 102 ? 0.222 16.055 11.790 1.00 93.94 102 LYS A O 1
ATOM 808 N N . PHE A 1 103 ? 0.025 15.339 9.672 1.00 91.88 103 PHE A N 1
ATOM 809 C CA . PHE A 1 103 ? 1.386 14.808 9.570 1.00 91.88 103 PHE A CA 1
ATOM 810 C C . PHE A 1 103 ? 2.390 15.771 8.924 1.00 91.88 103 PHE A C 1
ATOM 812 O O . PHE A 1 103 ? 3.580 15.445 8.901 1.00 91.88 103 PHE A O 1
ATOM 819 N N . GLY A 1 104 ? 1.946 16.944 8.462 1.00 92.56 104 GLY A N 1
ATOM 820 C CA . GLY A 1 104 ? 2.789 17.947 7.808 1.00 92.56 104 GLY A CA 1
ATOM 821 C C . GLY A 1 104 ? 3.370 17.454 6.483 1.00 92.56 104 GLY A C 1
ATOM 822 O O . GLY A 1 104 ? 4.549 17.666 6.223 1.00 92.56 104 GLY A O 1
ATOM 823 N N . LEU A 1 105 ? 2.576 16.727 5.692 1.00 92.06 105 LEU A N 1
ATOM 824 C CA . LEU A 1 105 ? 3.047 16.096 4.457 1.00 92.06 105 LEU A CA 1
ATOM 825 C C . LEU A 1 105 ? 3.043 17.058 3.266 1.00 92.06 105 LEU A C 1
ATOM 827 O O . LEU A 1 105 ? 2.208 17.957 3.167 1.00 92.06 105 LEU A O 1
ATOM 831 N N . GLU A 1 106 ? 3.954 16.801 2.330 1.00 90.50 106 GLU A N 1
ATOM 832 C CA . GLU A 1 106 ? 4.057 17.501 1.050 1.00 90.50 106 GLU A CA 1
ATOM 833 C C . GLU A 1 106 ? 2.803 17.324 0.177 1.00 90.50 106 GLU A C 1
ATOM 835 O O . GLU A 1 106 ? 1.979 16.427 0.380 1.00 90.50 106 GLU A O 1
ATOM 840 N N . ASN A 1 107 ? 2.688 18.161 -0.855 1.00 90.31 107 ASN A N 1
ATOM 841 C CA . ASN A 1 107 ? 1.602 18.102 -1.832 1.00 90.31 107 ASN A CA 1
ATOM 842 C C . ASN A 1 107 ? 1.849 17.033 -2.918 1.00 90.31 107 ASN A C 1
ATOM 844 O O . ASN A 1 107 ? 1.966 17.346 -4.101 1.00 90.31 107 ASN A O 1
ATOM 848 N N . LYS A 1 108 ? 1.958 15.771 -2.499 1.00 92.19 108 LYS A N 1
ATOM 849 C CA . LYS A 1 108 ? 2.012 14.575 -3.357 1.00 92.19 108 LYS A CA 1
ATOM 850 C C . LYS A 1 108 ? 1.131 13.475 -2.758 1.00 92.19 108 LYS A C 1
ATOM 852 O O . LYS A 1 108 ? 0.756 13.606 -1.598 1.00 92.19 108 LYS A O 1
ATOM 857 N N . PRO A 1 109 ? 0.753 12.416 -3.486 1.00 94.56 109 PRO A N 1
ATOM 858 C CA . PRO A 1 109 ? -0.130 11.399 -2.923 1.00 94.56 109 PRO A CA 1
ATOM 859 C C . PRO A 1 109 ? 0.466 10.738 -1.668 1.00 94.56 109 PRO A C 1
ATOM 861 O O . PRO A 1 109 ? 1.636 10.374 -1.654 1.00 94.56 109 PRO A O 1
ATOM 864 N N . PHE A 1 110 ? -0.358 10.577 -0.633 1.00 94.31 110 PHE A N 1
ATOM 865 C CA . PHE A 1 110 ? -0.148 9.689 0.515 1.00 94.31 110 PHE A CA 1
ATOM 866 C C . PHE A 1 110 ? -1.495 9.105 0.937 1.00 94.31 110 PHE A C 1
ATOM 868 O O . PHE A 1 110 ? -2.545 9.634 0.573 1.00 94.31 110 PHE A O 1
ATOM 875 N N . PHE A 1 111 ? -1.476 8.032 1.731 1.00 95.38 111 PHE A N 1
ATOM 876 C CA . PHE A 1 111 ? -2.679 7.406 2.296 1.00 95.38 111 PHE A CA 1
ATOM 877 C C . PHE A 1 111 ? -3.707 6.924 1.260 1.00 95.38 111 PHE A C 1
ATOM 879 O O . PHE A 1 111 ? -4.892 6.822 1.573 1.00 95.38 111 PHE A O 1
ATOM 886 N N . ARG A 1 112 ? -3.288 6.645 0.023 1.00 95.69 112 ARG A N 1
ATOM 887 C CA . ARG A 1 112 ? -4.114 5.882 -0.919 1.00 95.69 112 ARG A CA 1
ATOM 888 C C . ARG A 1 112 ? -3.909 4.395 -0.685 1.00 95.69 112 ARG A C 1
ATOM 890 O O . ARG A 1 112 ? -2.794 3.989 -0.375 1.00 95.69 112 ARG A O 1
ATOM 897 N N . ARG A 1 113 ? -4.942 3.569 -0.850 1.00 94.50 113 ARG A N 1
ATOM 898 C CA . ARG A 1 113 ? -4.869 2.136 -0.499 1.00 94.50 113 ARG A CA 1
ATOM 899 C C . ARG A 1 113 ? -3.737 1.380 -1.195 1.00 94.50 113 ARG A C 1
ATOM 901 O O . ARG A 1 113 ? -3.104 0.540 -0.566 1.00 94.50 113 ARG A O 1
ATOM 908 N N . GLN A 1 114 ? -3.428 1.703 -2.446 1.00 91.94 114 GLN A N 1
ATOM 909 C CA . GLN A 1 114 ? -2.326 1.091 -3.193 1.00 91.94 114 GLN A CA 1
ATOM 910 C C . GLN A 1 114 ? -0.928 1.453 -2.661 1.00 91.94 114 GLN A C 1
ATOM 912 O O . GLN A 1 114 ? 0.038 0.764 -2.970 1.00 91.94 114 GLN A O 1
ATOM 917 N N . MET A 1 115 ? -0.828 2.491 -1.823 1.00 94.06 115 MET A N 1
ATOM 918 C CA . MET A 1 115 ? 0.399 2.898 -1.129 1.00 94.06 115 MET A CA 1
ATOM 919 C C . MET A 1 115 ? 0.559 2.233 0.248 1.00 94.06 115 MET A C 1
ATOM 921 O O . MET A 1 115 ? 1.408 2.649 1.036 1.00 94.06 115 MET A O 1
ATOM 925 N N . THR A 1 116 ? -0.294 1.260 0.586 1.00 93.31 116 THR A N 1
ATOM 926 C CA . THR A 1 116 ? -0.177 0.512 1.844 1.00 93.31 116 THR A CA 1
ATOM 927 C C . THR A 1 116 ? 1.168 -0.208 1.887 1.00 93.31 116 THR A C 1
ATOM 929 O O . THR A 1 116 ? 1.650 -0.722 0.879 1.00 93.31 116 THR A O 1
ATOM 932 N N . PHE A 1 117 ? 1.775 -0.231 3.066 1.00 91.81 117 PHE A N 1
ATOM 933 C CA . PHE A 1 117 ? 3.015 -0.930 3.334 1.00 91.81 117 PHE A CA 1
ATOM 934 C C . PHE A 1 117 ? 2.854 -2.423 3.043 1.00 91.81 117 PHE A C 1
ATOM 936 O O . PHE A 1 117 ? 1.931 -3.070 3.538 1.00 91.81 117 PHE A O 1
ATOM 943 N N . ASN A 1 118 ? 3.776 -2.965 2.255 1.00 88.31 118 ASN A N 1
ATOM 944 C CA . ASN A 1 118 ? 3.850 -4.392 1.991 1.00 88.31 118 ASN A CA 1
ATOM 945 C C . ASN A 1 118 ? 4.695 -5.054 3.076 1.00 88.31 118 ASN A C 1
ATOM 947 O O . ASN A 1 118 ? 5.898 -4.806 3.154 1.00 88.31 118 ASN A O 1
ATOM 951 N N . PHE A 1 119 ? 4.097 -5.925 3.890 1.00 89.25 119 PHE A N 1
ATOM 952 C CA . PHE A 1 119 ? 4.890 -6.711 4.828 1.00 89.25 119 PHE A CA 1
ATOM 953 C C . PHE A 1 119 ? 5.676 -7.791 4.076 1.00 89.25 119 PHE A C 1
ATOM 955 O O . PHE A 1 119 ? 5.191 -8.312 3.070 1.00 89.25 119 PHE A O 1
ATOM 962 N N . PRO A 1 120 ? 6.847 -8.219 4.583 1.00 86.00 120 PRO A N 1
ATOM 963 C CA . PRO A 1 120 ? 7.634 -9.276 3.944 1.00 86.00 120 PRO A CA 1
ATOM 964 C C . PRO A 1 120 ? 6.844 -10.571 3.679 1.00 86.00 120 PRO A C 1
ATOM 966 O O . PRO A 1 120 ? 7.077 -11.263 2.694 1.00 86.00 120 PRO A O 1
ATOM 969 N N . ALA A 1 121 ? 5.864 -10.894 4.531 1.00 83.56 121 ALA A N 1
ATOM 970 C CA . ALA A 1 121 ? 4.986 -12.050 4.338 1.00 83.56 121 ALA A CA 1
ATOM 971 C C . ALA A 1 121 ? 4.013 -11.897 3.149 1.00 83.56 121 ALA A C 1
ATOM 973 O O . ALA A 1 121 ? 3.576 -12.901 2.582 1.00 83.56 121 ALA A O 1
ATOM 974 N N . ASP A 1 122 ? 3.675 -10.664 2.768 1.00 80.88 122 ASP A N 1
ATOM 975 C CA . ASP A 1 122 ? 2.814 -10.365 1.622 1.00 80.88 122 ASP A CA 1
ATOM 976 C C . ASP A 1 122 ? 3.591 -10.410 0.306 1.00 80.88 122 ASP A C 1
ATOM 978 O O . ASP A 1 122 ? 3.031 -10.787 -0.723 1.00 80.88 122 ASP A O 1
ATOM 982 N N . GLU A 1 123 ? 4.891 -10.099 0.331 1.00 75.31 123 GLU A N 1
ATOM 983 C CA . GLU A 1 123 ? 5.757 -10.178 -0.852 1.00 75.31 123 GLU A CA 1
ATOM 984 C C . GLU A 1 123 ? 5.820 -11.593 -1.429 1.00 75.31 123 GLU A C 1
ATOM 986 O O . GLU A 1 123 ? 5.802 -11.759 -2.645 1.00 75.31 123 GLU A O 1
ATOM 991 N N . VAL A 1 124 ? 5.784 -12.619 -0.571 1.00 73.00 124 VAL A N 1
ATOM 992 C CA . VAL A 1 124 ? 5.778 -14.037 -0.981 1.00 73.00 124 VAL A CA 1
ATOM 993 C C . VAL A 1 124 ? 4.552 -14.393 -1.834 1.00 73.00 124 VAL A C 1
ATOM 995 O O . VAL A 1 124 ? 4.583 -15.356 -2.594 1.00 73.00 124 VAL A O 1
ATOM 998 N N . LYS A 1 125 ? 3.463 -13.624 -1.722 1.00 75.12 125 LYS A N 1
ATOM 999 C CA . LYS A 1 125 ? 2.227 -13.828 -2.491 1.00 75.12 125 LYS A CA 1
ATOM 1000 C C . LYS A 1 125 ? 2.175 -12.981 -3.765 1.00 75.12 125 LYS A C 1
ATOM 1002 O O . LYS A 1 125 ? 1.240 -13.141 -4.546 1.00 75.12 125 LYS A O 1
ATOM 1007 N N . SER A 1 126 ? 3.121 -12.060 -3.954 1.00 81.81 126 SER A N 1
ATOM 1008 C CA . SER A 1 126 ? 3.154 -11.175 -5.115 1.00 81.81 126 SER A CA 1
ATOM 1009 C C . SER A 1 126 ? 3.628 -11.932 -6.351 1.00 81.81 126 SER A C 1
ATOM 1011 O O . SER A 1 126 ? 4.670 -12.581 -6.328 1.00 81.81 126 SER A O 1
ATOM 1013 N N . THR A 1 127 ? 2.898 -11.793 -7.457 1.00 87.06 127 THR A N 1
ATOM 1014 C CA . THR A 1 127 ? 3.298 -12.337 -8.765 1.00 87.06 127 THR A CA 1
ATOM 1015 C C . THR A 1 127 ? 4.564 -11.668 -9.303 1.00 87.06 127 THR A C 1
ATOM 1017 O O . THR A 1 127 ? 5.352 -12.300 -10.001 1.00 87.06 127 THR A O 1
ATOM 1020 N N . TYR A 1 128 ? 4.780 -10.395 -8.960 1.00 92.38 128 TYR A N 1
ATOM 1021 C CA . TYR A 1 128 ? 5.894 -9.598 -9.464 1.00 92.38 128 TYR A CA 1
ATOM 1022 C C . TYR A 1 128 ? 6.858 -9.231 -8.342 1.00 92.38 128 TYR A C 1
ATOM 1024 O O . TYR A 1 128 ? 6.437 -8.832 -7.250 1.00 92.38 128 TYR A O 1
ATOM 1032 N N . TYR A 1 129 ? 8.155 -9.293 -8.639 1.00 92.06 129 TYR A N 1
ATOM 1033 C CA . TYR A 1 129 ? 9.184 -8.774 -7.746 1.00 92.06 129 TYR A CA 1
ATOM 1034 C C . TYR A 1 129 ? 9.076 -7.255 -7.631 1.00 92.06 129 TYR A C 1
ATOM 1036 O O . TYR A 1 129 ? 8.844 -6.568 -8.626 1.00 92.06 129 TYR A O 1
ATOM 1044 N N . LYS A 1 130 ? 9.274 -6.724 -6.426 1.00 91.81 130 LYS A N 1
ATOM 1045 C CA . LYS A 1 130 ? 9.303 -5.283 -6.166 1.00 91.81 130 LYS A CA 1
ATOM 1046 C C . LYS A 1 130 ? 10.726 -4.808 -5.937 1.00 91.81 130 LYS A C 1
ATOM 1048 O O . LYS A 1 130 ? 11.540 -5.534 -5.378 1.00 91.81 130 LYS A O 1
ATOM 1053 N N . ASP A 1 131 ? 11.007 -3.587 -6.381 1.00 92.75 131 ASP A N 1
ATOM 1054 C CA . ASP A 1 131 ? 12.218 -2.834 -6.040 1.00 92.75 131 ASP A CA 1
ATOM 1055 C C . ASP A 1 131 ? 13.522 -3.637 -6.164 1.00 92.75 131 ASP A C 1
ATOM 1057 O O . ASP A 1 131 ? 14.419 -3.522 -5.331 1.00 92.75 131 ASP A O 1
ATOM 1061 N N . VAL A 1 132 ? 13.647 -4.438 -7.229 1.00 93.25 132 VAL A N 1
ATOM 1062 C CA . VAL A 1 132 ? 14.767 -5.380 -7.424 1.00 93.25 132 VAL A CA 1
ATOM 1063 C C . VAL A 1 132 ? 16.147 -4.717 -7.319 1.00 93.25 132 VAL A C 1
ATOM 1065 O O . VAL A 1 132 ? 17.109 -5.355 -6.900 1.00 93.25 132 VAL A O 1
ATOM 1068 N N . HIS A 1 133 ? 16.240 -3.419 -7.629 1.00 92.38 133 HIS A N 1
ATOM 1069 C CA . HIS A 1 133 ? 17.464 -2.630 -7.497 1.00 92.38 133 HIS A CA 1
ATOM 1070 C C . HIS A 1 133 ? 17.986 -2.529 -6.053 1.00 92.38 133 HIS A C 1
ATOM 1072 O O . HIS A 1 133 ? 19.186 -2.352 -5.871 1.00 92.38 133 HIS A O 1
ATOM 1078 N N . LYS A 1 134 ? 17.129 -2.670 -5.029 1.00 90.94 134 LYS A N 1
ATOM 1079 C CA . LYS A 1 134 ? 17.524 -2.630 -3.607 1.00 90.94 134 LYS A CA 1
ATOM 1080 C C . LYS A 1 134 ? 18.393 -3.820 -3.195 1.00 90.94 134 LYS A C 1
ATOM 1082 O O . LYS A 1 134 ? 19.101 -3.738 -2.197 1.00 90.94 134 LYS A O 1
ATOM 1087 N N . TYR A 1 135 ? 18.348 -4.911 -3.958 1.00 90.31 135 TYR A N 1
ATOM 1088 C CA . TYR A 1 135 ? 19.112 -6.134 -3.693 1.00 90.31 135 TYR A CA 1
ATOM 1089 C C . TYR A 1 135 ? 20.407 -6.217 -4.508 1.00 90.31 135 TYR A C 1
ATOM 1091 O O . TYR A 1 135 ? 21.124 -7.214 -4.436 1.00 90.31 135 TYR A O 1
ATOM 1099 N N . ILE A 1 136 ? 20.716 -5.178 -5.288 1.00 91.38 136 ILE A N 1
ATOM 1100 C CA . ILE A 1 136 ? 21.956 -5.076 -6.052 1.00 91.38 136 ILE A CA 1
ATOM 1101 C C . ILE A 1 136 ? 22.974 -4.306 -5.199 1.00 91.38 136 ILE A C 1
ATOM 1103 O O . ILE A 1 136 ? 22.634 -3.241 -4.677 1.00 91.38 136 ILE A O 1
ATOM 1107 N N . PRO A 1 137 ? 24.218 -4.803 -5.044 1.00 91.38 137 PRO A N 1
ATOM 1108 C CA . PRO A 1 137 ? 25.264 -4.072 -4.340 1.00 91.38 137 PRO A CA 1
ATOM 1109 C C . PRO A 1 137 ? 25.440 -2.662 -4.906 1.00 91.38 137 PRO A C 1
ATOM 1111 O O . PRO A 1 137 ? 25.560 -2.478 -6.120 1.00 91.38 137 PRO A O 1
ATOM 1114 N N . ALA A 1 138 ? 25.460 -1.666 -4.021 1.00 88.31 138 ALA A N 1
ATOM 1115 C CA . ALA A 1 138 ? 25.697 -0.291 -4.428 1.00 88.31 138 ALA A CA 1
ATOM 1116 C C . ALA A 1 138 ? 27.143 -0.125 -4.947 1.00 88.31 138 ALA A C 1
ATOM 1118 O O . ALA A 1 138 ? 28.062 -0.708 -4.363 1.00 88.31 138 ALA A O 1
ATOM 1119 N N . PRO A 1 139 ? 27.362 0.677 -6.007 1.00 89.94 139 PRO A N 1
ATOM 1120 C CA . PRO A 1 139 ? 28.701 1.116 -6.403 1.00 89.94 139 PRO A CA 1
ATOM 1121 C C . PRO A 1 139 ? 29.429 1.834 -5.256 1.00 89.94 139 PRO A C 1
ATOM 1123 O O . PRO A 1 139 ? 28.773 2.382 -4.367 1.00 89.94 139 PRO A O 1
ATOM 1126 N N . ASP A 1 140 ? 30.768 1.869 -5.291 1.00 90.38 140 ASP A N 1
ATOM 1127 C CA . ASP A 1 140 ? 31.562 2.556 -4.263 1.00 90.38 140 ASP A CA 1
ATOM 1128 C C . ASP A 1 140 ? 31.161 4.044 -4.179 1.00 90.38 140 ASP A C 1
ATOM 1130 O O . ASP A 1 140 ? 31.314 4.779 -5.165 1.00 90.38 140 ASP A O 1
ATOM 1134 N N . PRO A 1 141 ? 30.655 4.517 -3.022 1.00 87.56 141 PRO A N 1
ATOM 1135 C CA . PRO A 1 141 ? 30.228 5.902 -2.859 1.00 87.56 141 PRO A CA 1
ATOM 1136 C C . PRO A 1 141 ? 31.385 6.912 -2.922 1.00 87.56 141 PRO A C 1
ATOM 1138 O O . PRO A 1 141 ? 31.131 8.102 -3.105 1.00 87.56 141 PRO A O 1
ATOM 1141 N N . ASN A 1 142 ? 32.640 6.474 -2.769 1.00 92.00 142 ASN A N 1
ATOM 1142 C CA . ASN A 1 142 ? 33.817 7.335 -2.908 1.00 92.00 142 ASN A CA 1
ATOM 1143 C C . ASN A 1 142 ? 34.206 7.566 -4.374 1.00 92.00 142 ASN A C 1
ATOM 1145 O O . ASN A 1 142 ? 34.845 8.570 -4.684 1.00 92.00 142 ASN A O 1
ATOM 1149 N N . GLU A 1 143 ? 33.822 6.655 -5.271 1.00 93.81 143 GLU A N 1
ATOM 1150 C CA . GLU A 1 143 ? 34.113 6.749 -6.706 1.00 93.81 143 GLU A CA 1
ATOM 1151 C C . GLU A 1 143 ? 32.937 7.332 -7.494 1.00 93.81 143 GLU A C 1
ATOM 1153 O O . GLU A 1 143 ? 33.133 8.071 -8.461 1.00 93.81 143 GLU A O 1
ATOM 1158 N N . PHE A 1 144 ? 31.704 7.036 -7.072 1.00 93.25 144 PHE A N 1
ATOM 1159 C CA . PHE A 1 144 ? 30.503 7.381 -7.821 1.00 93.25 144 PHE A CA 1
ATOM 1160 C C . PHE A 1 144 ? 29.471 8.111 -6.967 1.00 93.25 144 PHE A C 1
ATOM 1162 O O . PHE A 1 144 ? 29.074 7.668 -5.891 1.00 93.25 144 PHE A O 1
ATOM 1169 N N . LYS A 1 145 ? 28.917 9.192 -7.524 1.00 92.88 145 LYS A N 1
ATOM 1170 C CA . LYS A 1 145 ? 27.656 9.753 -7.037 1.00 92.88 145 LYS A CA 1
ATOM 1171 C C . LYS A 1 145 ? 26.498 8.955 -7.632 1.00 92.88 145 LYS A C 1
A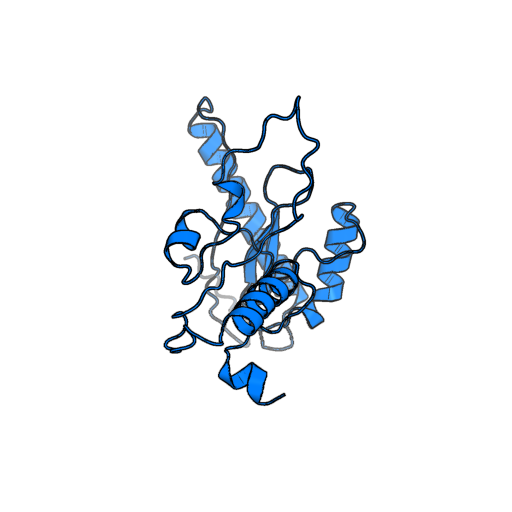TOM 1173 O O . LYS A 1 145 ? 26.183 9.099 -8.811 1.00 92.88 145 LYS A O 1
ATOM 1178 N N . VAL A 1 146 ? 25.846 8.144 -6.807 1.00 90.56 146 VAL A N 1
ATOM 1179 C CA . VAL A 1 146 ? 24.694 7.330 -7.214 1.00 90.56 146 VAL A CA 1
ATOM 1180 C C . VAL A 1 146 ? 23.400 8.134 -7.055 1.00 90.56 146 VAL A C 1
ATOM 1182 O O . VAL A 1 146 ? 23.206 8.844 -6.070 1.00 90.56 146 VAL A O 1
ATOM 1185 N N . SER A 1 147 ? 22.505 8.056 -8.038 1.00 91.6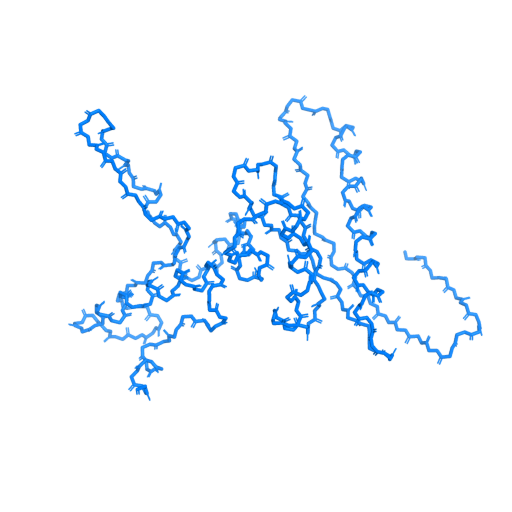9 147 SER A N 1
ATOM 1186 C CA . SER A 1 147 ? 21.147 8.609 -7.964 1.00 91.69 147 SER A CA 1
ATOM 1187 C C . SER A 1 147 ? 20.166 7.537 -8.418 1.00 91.69 147 SER A C 1
ATOM 1189 O O . SER A 1 147 ? 20.322 6.982 -9.503 1.00 91.69 147 SER A O 1
ATOM 1191 N N . LEU A 1 148 ? 19.196 7.219 -7.564 1.00 91.69 148 LEU A N 1
ATOM 1192 C CA . LEU A 1 148 ? 18.230 6.142 -7.770 1.00 91.69 148 LEU A CA 1
ATOM 1193 C C . LEU A 1 148 ? 16.813 6.701 -7.836 1.00 91.69 148 LEU A C 1
ATOM 1195 O O . LEU A 1 148 ? 16.550 7.839 -7.445 1.00 91.69 148 LEU A O 1
ATOM 1199 N N . ILE A 1 149 ? 15.899 5.867 -8.319 1.00 92.81 149 ILE A N 1
ATOM 1200 C CA . ILE A 1 149 ? 14.469 6.138 -8.253 1.00 92.81 149 ILE A CA 1
ATOM 1201 C C . ILE A 1 149 ? 14.018 6.286 -6.792 1.00 92.81 149 ILE A C 1
ATOM 1203 O O . ILE A 1 149 ? 14.487 5.573 -5.907 1.00 92.81 149 ILE A O 1
ATOM 1207 N N . HIS A 1 150 ? 13.100 7.217 -6.545 1.00 90.75 150 HIS A N 1
ATOM 1208 C CA . HIS A 1 150 ? 12.405 7.338 -5.267 1.00 90.75 150 HIS A CA 1
ATOM 1209 C C . HIS A 1 150 ? 11.028 6.676 -5.370 1.00 90.75 150 HIS A C 1
ATOM 1211 O O . HIS A 1 150 ? 10.317 6.886 -6.353 1.00 90.75 150 HIS A O 1
ATOM 1217 N N . GLY A 1 151 ? 10.646 5.907 -4.353 1.00 91.12 151 GLY A N 1
ATOM 1218 C CA . GLY A 1 151 ? 9.414 5.119 -4.350 1.00 91.12 151 GLY A CA 1
ATOM 1219 C C . GLY A 1 151 ? 9.627 3.680 -4.819 1.00 91.12 151 GLY A C 1
ATOM 1220 O O . GLY A 1 151 ? 10.760 3.207 -4.917 1.00 91.12 151 GLY A O 1
ATOM 1221 N N . SER A 1 152 ? 8.519 2.999 -5.098 1.00 92.88 152 SER A N 1
ATOM 1222 C CA . SER A 1 152 ? 8.486 1.574 -5.426 1.00 92.88 152 SER A CA 1
ATOM 1223 C C . SER A 1 152 ? 7.894 1.293 -6.803 1.00 92.88 152 SER A C 1
ATOM 1225 O O . SER A 1 152 ? 7.025 2.029 -7.270 1.00 92.88 152 SER A O 1
ATOM 1227 N N . TYR A 1 153 ? 8.345 0.206 -7.427 1.00 95.75 153 TYR A N 1
ATOM 1228 C CA . TYR A 1 153 ? 7.867 -0.312 -8.714 1.00 95.75 153 TYR A CA 1
ATOM 1229 C C . TYR A 1 153 ? 7.866 -1.851 -8.716 1.00 95.75 153 TYR A C 1
ATOM 1231 O O . TYR A 1 153 ? 8.561 -2.485 -7.916 1.00 95.75 153 TYR A O 1
ATOM 1239 N N . THR A 1 154 ? 7.111 -2.464 -9.628 1.00 95.81 154 THR A N 1
ATOM 1240 C CA . THR A 1 154 ? 7.179 -3.908 -9.906 1.00 95.81 154 THR A CA 1
ATOM 1241 C C . THR A 1 154 ? 8.037 -4.187 -11.133 1.00 95.81 154 THR A C 1
ATOM 1243 O O . THR A 1 154 ? 8.038 -3.437 -12.108 1.00 95.81 154 THR A O 1
ATOM 1246 N N . PHE A 1 155 ? 8.810 -5.267 -11.080 1.00 96.06 155 PHE A N 1
ATOM 1247 C CA . PHE A 1 155 ? 9.686 -5.694 -12.158 1.00 96.06 155 PHE A CA 1
ATOM 1248 C C . PHE A 1 155 ? 8.915 -6.552 -13.165 1.00 96.06 155 PHE A C 1
ATOM 1250 O O . PHE A 1 155 ? 8.559 -7.698 -12.875 1.00 96.06 155 PHE A O 1
ATOM 1257 N N . HIS A 1 156 ? 8.689 -5.985 -14.350 1.00 97.12 156 HIS A N 1
ATOM 1258 C CA . HIS A 1 156 ? 8.053 -6.665 -15.471 1.00 97.12 156 HIS A CA 1
ATOM 1259 C C . HIS A 1 156 ? 9.092 -7.082 -16.514 1.00 97.12 156 HIS A C 1
ATOM 1261 O O . HIS A 1 156 ? 9.983 -6.304 -16.862 1.00 97.12 156 HIS A O 1
ATOM 1267 N N . HIS A 1 157 ? 8.982 -8.309 -17.017 1.00 96.00 157 HIS A N 1
ATOM 1268 C CA . HIS A 1 157 ? 9.894 -8.880 -18.007 1.00 96.00 157 HIS A CA 1
ATOM 1269 C C . HIS A 1 157 ? 9.154 -9.818 -18.963 1.00 96.00 157 HIS A C 1
ATOM 1271 O O . HIS A 1 157 ? 8.027 -10.226 -18.693 1.00 96.00 157 HIS A O 1
ATOM 1277 N N . CYS A 1 158 ? 9.785 -10.162 -20.090 1.00 96.62 158 CYS A N 1
ATOM 1278 C CA . CYS A 1 158 ? 9.168 -11.043 -21.082 1.00 96.62 158 CYS A CA 1
ATOM 1279 C C . CYS A 1 158 ? 8.786 -12.400 -20.472 1.00 96.62 158 CYS A C 1
ATOM 1281 O O . CYS A 1 158 ? 9.444 -12.870 -19.537 1.00 96.62 158 CYS A O 1
ATOM 1283 N N . LEU A 1 159 ? 7.792 -13.059 -21.068 1.00 95.56 159 LEU A N 1
ATOM 1284 C CA . LEU A 1 159 ? 7.233 -14.350 -20.655 1.00 95.56 159 LEU A CA 1
ATOM 1285 C C . LEU A 1 159 ? 6.501 -14.318 -19.301 1.00 95.56 159 LEU A C 1
ATOM 1287 O O . LEU A 1 159 ? 6.399 -15.344 -18.630 1.00 95.56 159 LEU A O 1
ATOM 1291 N N . GLN A 1 160 ? 6.009 -13.147 -18.894 1.00 95.38 160 GLN A N 1
ATOM 1292 C CA . GLN A 1 160 ? 5.043 -12.994 -17.804 1.00 95.38 160 GLN A CA 1
ATOM 1293 C C . GLN A 1 160 ? 3.608 -12.984 -18.348 1.00 95.38 160 GLN A C 1
ATOM 1295 O O . GLN A 1 160 ? 3.388 -12.738 -19.535 1.00 95.38 160 GLN A O 1
ATOM 1300 N N . ASP A 1 161 ? 2.635 -13.190 -17.461 1.00 95.06 161 ASP A N 1
ATOM 1301 C CA . ASP A 1 161 ? 1.201 -13.007 -17.742 1.00 95.06 161 ASP A CA 1
ATOM 1302 C C . ASP A 1 161 ? 0.674 -13.872 -18.894 1.00 95.06 161 ASP A C 1
ATOM 1304 O O . ASP A 1 161 ? -0.201 -13.454 -19.646 1.00 95.06 161 ASP A O 1
ATOM 1308 N N . ASP A 1 162 ? 1.251 -15.069 -19.043 1.00 94.31 162 ASP A N 1
ATOM 1309 C CA . ASP A 1 162 ? 0.937 -16.037 -20.099 1.00 94.31 162 ASP A CA 1
ATOM 1310 C C . ASP A 1 162 ? 1.099 -15.498 -21.540 1.00 94.31 162 ASP A C 1
ATOM 1312 O O . ASP A 1 162 ? 0.545 -16.055 -22.487 1.00 94.31 162 ASP A O 1
ATOM 1316 N N . GLU A 1 163 ? 1.919 -14.457 -21.731 1.00 96.06 163 GLU A N 1
ATOM 1317 C CA . GLU A 1 163 ? 2.181 -13.841 -23.035 1.00 96.06 163 GLU A CA 1
ATOM 1318 C C . GLU A 1 163 ? 3.550 -14.266 -23.603 1.00 96.06 163 GLU A C 1
ATOM 1320 O O . GLU A 1 163 ? 4.581 -14.185 -22.929 1.00 96.06 163 GLU A O 1
ATOM 1325 N N . ASN A 1 164 ? 3.592 -14.691 -24.874 1.00 96.44 164 ASN A N 1
ATOM 1326 C CA . ASN A 1 164 ? 4.843 -15.051 -25.551 1.00 96.44 164 ASN A CA 1
ATOM 1327 C C . ASN A 1 164 ? 5.434 -13.852 -26.307 1.00 96.44 164 ASN A C 1
ATOM 1329 O O . ASN A 1 164 ? 5.419 -13.773 -27.537 1.00 96.44 164 ASN A O 1
ATOM 1333 N N . ASP A 1 165 ? 6.003 -12.929 -25.542 1.00 96.69 165 ASP A N 1
ATOM 1334 C CA . ASP A 1 165 ? 6.523 -11.644 -26.007 1.00 96.69 165 ASP A CA 1
ATOM 1335 C C . ASP A 1 165 ? 8.061 -11.585 -26.052 1.00 96.69 165 ASP A C 1
ATOM 1337 O O . ASP A 1 165 ? 8.658 -10.507 -26.039 1.00 96.69 165 ASP A O 1
ATOM 1341 N N . ARG A 1 166 ? 8.738 -12.739 -26.115 1.00 96.12 166 ARG A N 1
ATOM 1342 C CA . ARG A 1 166 ? 10.211 -12.832 -26.051 1.00 96.12 166 ARG A CA 1
ATOM 1343 C C . ARG A 1 166 ? 10.933 -11.911 -27.041 1.00 96.12 166 ARG A C 1
ATOM 1345 O O . ARG A 1 166 ? 11.980 -11.370 -26.700 1.00 96.12 166 ARG A O 1
ATOM 1352 N N . GLU A 1 167 ? 10.405 -11.766 -28.252 1.00 96.06 167 GLU A N 1
ATOM 1353 C CA . GLU A 1 167 ? 11.090 -11.060 -29.345 1.00 96.06 167 GLU A CA 1
ATOM 1354 C C . GLU A 1 167 ? 10.673 -9.590 -29.494 1.00 96.06 167 GLU A C 1
ATOM 1356 O O . GLU A 1 167 ? 11.397 -8.809 -30.105 1.00 96.06 167 GLU A O 1
ATOM 1361 N N . TRP A 1 168 ? 9.526 -9.195 -28.934 1.00 96.88 168 TRP A N 1
ATOM 1362 C CA . TRP A 1 168 ? 8.900 -7.896 -29.220 1.00 96.88 168 TRP A CA 1
ATOM 1363 C C . TRP A 1 168 ? 8.345 -7.176 -27.982 1.00 96.88 168 TRP A C 1
ATOM 1365 O O . TRP A 1 168 ? 8.029 -5.991 -28.053 1.00 96.88 168 TRP A O 1
ATOM 1375 N N . GLY A 1 169 ? 8.262 -7.854 -26.837 1.00 97.06 169 GLY A N 1
ATOM 1376 C CA . GLY A 1 169 ? 7.622 -7.358 -25.619 1.00 97.06 169 GLY A CA 1
ATOM 1377 C C . GLY A 1 169 ? 8.397 -6.301 -24.847 1.00 97.06 169 GLY A C 1
ATOM 1378 O O . GLY A 1 169 ? 7.825 -5.635 -23.988 1.00 97.06 169 GLY A O 1
ATOM 1379 N N . ALA A 1 170 ? 9.687 -6.103 -25.136 1.00 97.06 170 ALA A N 1
ATOM 1380 C CA . ALA A 1 170 ? 10.554 -5.234 -24.336 1.00 97.06 170 ALA A CA 1
ATOM 1381 C C . ALA A 1 170 ? 9.991 -3.808 -24.106 1.00 97.06 170 ALA A C 1
ATOM 1383 O O . ALA A 1 170 ? 10.024 -3.352 -22.959 1.00 97.06 170 ALA A O 1
ATOM 1384 N N . PRO A 1 171 ? 9.417 -3.107 -25.110 1.00 97.81 171 PRO A N 1
ATOM 1385 C CA . PRO A 1 171 ? 8.791 -1.803 -24.886 1.00 97.81 171 PRO A CA 1
ATOM 1386 C C . PRO A 1 171 ? 7.567 -1.874 -23.965 1.00 97.81 171 PRO A C 1
ATOM 1388 O O . PRO A 1 171 ? 7.414 -1.021 -23.093 1.00 97.81 171 PRO A O 1
ATOM 1391 N N . TYR A 1 172 ? 6.733 -2.907 -24.105 1.00 98.19 172 TYR A N 1
ATOM 1392 C CA . TYR A 1 172 ? 5.550 -3.104 -23.266 1.00 98.19 172 TYR A CA 1
ATOM 1393 C C . TYR A 1 172 ? 5.928 -3.390 -21.814 1.00 98.19 172 TYR A C 1
ATOM 1395 O O . TYR A 1 172 ? 5.375 -2.781 -20.904 1.00 98.19 172 TYR A O 1
ATOM 1403 N N . ARG A 1 173 ? 6.923 -4.251 -21.577 1.00 97.88 173 ARG A N 1
ATOM 1404 C CA . ARG A 1 173 ? 7.411 -4.550 -20.222 1.00 97.88 173 ARG A CA 1
ATOM 1405 C C . ARG A 1 173 ? 8.056 -3.331 -19.565 1.00 97.88 173 ARG A C 1
ATOM 1407 O O . ARG A 1 173 ? 7.821 -3.075 -18.388 1.00 97.88 173 ARG A O 1
ATOM 1414 N N . CYS A 1 174 ? 8.790 -2.522 -20.333 1.00 97.94 174 CYS A N 1
ATOM 1415 C CA . CYS A 1 174 ? 9.299 -1.232 -19.863 1.00 97.94 174 CYS A CA 1
ATOM 1416 C C . CYS A 1 174 ? 8.153 -0.287 -19.459 1.00 97.94 174 CYS A C 1
ATOM 1418 O O . CYS A 1 174 ? 8.187 0.309 -18.381 1.00 97.94 174 CYS A O 1
ATOM 1420 N N . LEU A 1 175 ? 7.102 -0.202 -20.279 1.00 97.94 175 LEU A N 1
ATOM 1421 C CA . LEU A 1 175 ? 5.921 0.600 -19.975 1.00 97.94 175 LEU A CA 1
ATOM 1422 C C . LEU A 1 175 ? 5.193 0.097 -18.718 1.00 97.94 175 LEU A C 1
ATOM 1424 O O . LEU A 1 175 ? 4.840 0.909 -17.867 1.00 97.94 175 LEU A O 1
ATOM 1428 N N . GLN A 1 176 ? 5.043 -1.218 -18.540 1.00 98.31 176 GLN A N 1
ATOM 1429 C CA . GLN A 1 176 ? 4.471 -1.805 -17.323 1.00 98.31 176 GLN A CA 1
ATOM 1430 C C . GLN A 1 176 ? 5.265 -1.419 -16.066 1.00 98.31 176 GLN A C 1
ATOM 1432 O O . GLN A 1 176 ? 4.660 -1.029 -15.070 1.00 98.31 176 GLN A O 1
ATOM 1437 N N . VAL A 1 177 ? 6.606 -1.437 -16.112 1.00 97.88 177 VAL A N 1
ATOM 1438 C CA . VAL A 1 177 ? 7.450 -0.956 -14.999 1.00 97.88 177 VAL A CA 1
ATOM 1439 C C . VAL A 1 177 ? 7.144 0.510 -14.673 1.00 97.88 177 VAL A C 1
ATOM 1441 O O . VAL A 1 177 ? 6.939 0.843 -13.505 1.00 97.88 177 VAL A O 1
ATOM 1444 N N . VAL A 1 178 ? 7.049 1.384 -15.679 1.00 98.00 178 VAL A N 1
ATOM 1445 C CA . VAL A 1 178 ? 6.725 2.808 -15.471 1.00 98.00 178 VAL A CA 1
ATOM 1446 C C . VAL A 1 178 ? 5.323 2.980 -14.882 1.00 98.00 178 VAL A C 1
ATOM 1448 O O . VAL A 1 178 ? 5.163 3.680 -13.881 1.00 98.00 178 VAL A O 1
ATOM 1451 N N . ILE A 1 179 ? 4.311 2.318 -15.449 1.00 98.00 179 ILE A N 1
ATOM 1452 C CA . ILE A 1 179 ? 2.926 2.378 -14.960 1.00 98.00 179 ILE A CA 1
ATOM 1453 C C . ILE A 1 179 ? 2.850 1.870 -13.517 1.00 98.00 179 ILE A C 1
ATOM 1455 O O . ILE A 1 179 ? 2.188 2.491 -12.685 1.00 98.00 179 ILE A O 1
ATOM 1459 N N . SER A 1 180 ? 3.580 0.801 -13.186 1.00 97.38 180 SER A N 1
ATOM 1460 C CA . SER A 1 180 ? 3.610 0.256 -11.828 1.00 97.38 180 SER A CA 1
ATOM 1461 C C . SER A 1 180 ? 4.109 1.265 -10.800 1.00 97.38 180 SER A C 1
ATOM 1463 O O . SER A 1 180 ? 3.575 1.320 -9.693 1.00 97.38 180 SER A O 1
ATOM 1465 N N . TRP A 1 181 ? 5.082 2.105 -11.168 1.00 97.25 181 TRP A N 1
ATOM 1466 C CA . TRP A 1 181 ? 5.566 3.164 -10.294 1.00 97.25 181 TRP A CA 1
ATOM 1467 C C . TRP A 1 181 ? 4.469 4.202 -10.051 1.00 97.25 181 TRP A C 1
ATOM 1469 O O . TRP A 1 181 ? 4.155 4.496 -8.900 1.00 97.25 181 TRP A O 1
ATOM 1479 N N . TYR A 1 182 ? 3.808 4.697 -11.105 1.00 97.19 182 TYR A N 1
ATOM 1480 C CA . TYR A 1 182 ? 2.695 5.646 -10.953 1.00 97.19 182 TYR A CA 1
ATOM 1481 C C . TYR A 1 182 ? 1.563 5.074 -10.095 1.00 97.19 182 TYR A C 1
ATOM 1483 O O . TYR A 1 182 ? 0.996 5.793 -9.268 1.00 97.19 182 TYR A O 1
ATOM 1491 N N . TYR A 1 183 ? 1.259 3.787 -10.267 1.00 96.38 183 TYR A N 1
ATOM 1492 C CA . TYR A 1 183 ? 0.257 3.086 -9.476 1.00 96.38 183 TYR A CA 1
ATOM 1493 C C . TYR A 1 183 ? 0.672 3.011 -8.002 1.00 96.38 183 TYR A C 1
ATOM 1495 O O . TYR A 1 183 ? -0.026 3.539 -7.140 1.00 96.38 183 TYR A O 1
ATOM 1503 N N . LEU A 1 184 ? 1.846 2.451 -7.696 1.00 94.50 184 LEU A N 1
ATOM 1504 C CA . LEU A 1 184 ? 2.323 2.281 -6.317 1.00 94.50 184 LEU A CA 1
ATOM 1505 C C . LEU A 1 184 ? 2.600 3.606 -5.597 1.00 94.50 184 LEU A C 1
ATOM 1507 O O . LEU A 1 184 ? 2.548 3.651 -4.372 1.00 94.50 184 LEU A O 1
ATOM 1511 N N . GLN A 1 185 ? 2.872 4.686 -6.334 1.00 94.62 185 GLN A N 1
ATOM 1512 C CA . GLN A 1 185 ? 3.006 6.036 -5.778 1.00 94.62 185 GLN A CA 1
ATOM 1513 C C . GLN A 1 185 ? 1.664 6.778 -5.667 1.00 94.62 185 GLN A C 1
ATOM 1515 O O . GLN A 1 185 ? 1.638 7.941 -5.274 1.00 94.62 185 GLN A O 1
ATOM 1520 N N . GLY A 1 186 ? 0.542 6.135 -6.004 1.00 94.94 186 GLY A N 1
ATOM 1521 C CA . GLY A 1 186 ? -0.793 6.700 -5.828 1.00 94.94 186 GLY A CA 1
ATOM 1522 C C . GLY A 1 186 ? -1.142 7.837 -6.793 1.00 94.94 186 GLY A C 1
ATOM 1523 O O . GLY A 1 186 ? -2.018 8.650 -6.492 1.00 94.94 186 GLY A O 1
ATOM 1524 N N . TYR A 1 187 ? -0.459 7.936 -7.933 1.00 95.69 187 TYR A N 1
ATOM 1525 C CA . TYR A 1 187 ? -0.786 8.921 -8.968 1.00 95.69 187 TYR A CA 1
ATOM 1526 C C . TYR A 1 187 ? -1.912 8.455 -9.886 1.00 95.69 187 TYR A C 1
ATOM 1528 O O . TYR A 1 187 ? -2.645 9.286 -10.417 1.00 95.69 187 TYR A O 1
ATOM 1536 N N . ILE A 1 188 ? -2.048 7.142 -10.055 1.00 94.94 188 ILE A N 1
ATOM 1537 C CA . ILE A 1 188 ? -3.129 6.512 -10.808 1.00 94.94 188 ILE A CA 1
ATOM 1538 C C . ILE A 1 188 ? -3.787 5.430 -9.954 1.00 94.94 188 ILE A C 1
ATOM 1540 O O . ILE A 1 188 ? -3.155 4.839 -9.074 1.00 94.94 188 ILE A O 1
ATOM 1544 N N . ASP A 1 189 ? -5.060 5.176 -10.236 1.00 90.56 189 ASP A N 1
ATOM 1545 C CA . ASP A 1 189 ? -5.859 4.147 -9.562 1.00 90.56 189 ASP A CA 1
ATOM 1546 C C . ASP A 1 189 ? -6.062 2.904 -10.445 1.00 90.56 189 ASP A C 1
ATOM 1548 O O . ASP A 1 189 ? -6.486 1.852 -9.968 1.00 90.56 189 ASP A O 1
ATOM 1552 N N . THR A 1 190 ? -5.714 3.005 -11.731 1.00 90.81 190 THR A N 1
ATOM 1553 C CA . THR A 1 190 ? -5.760 1.898 -12.687 1.00 90.81 190 THR A CA 1
ATOM 1554 C C . THR A 1 190 ? -4.565 0.967 -12.471 1.00 90.81 190 THR A C 1
ATOM 1556 O O . THR A 1 190 ? -3.433 1.459 -12.408 1.00 90.81 190 THR A O 1
ATOM 1559 N N . PRO A 1 191 ? -4.783 -0.357 -12.354 1.00 91.06 191 PRO A N 1
ATOM 1560 C CA . PRO A 1 191 ? -3.692 -1.318 -12.240 1.00 91.06 191 PRO A CA 1
ATOM 1561 C C . PRO A 1 191 ? -2.831 -1.335 -13.509 1.00 91.06 191 PRO A C 1
ATOM 1563 O O . PRO A 1 191 ? -3.204 -0.788 -14.547 1.00 91.06 191 PRO A O 1
ATOM 1566 N N . VAL A 1 192 ? -1.669 -1.982 -13.420 1.00 95.94 192 VAL A N 1
ATOM 1567 C CA . VAL A 1 192 ? -0.785 -2.177 -14.574 1.00 95.94 192 VAL A CA 1
ATOM 1568 C C . VAL A 1 192 ? -1.513 -3.027 -15.624 1.00 95.94 192 VAL A C 1
ATOM 1570 O O . VAL A 1 192 ? -1.904 -4.147 -15.290 1.00 95.94 192 VAL A O 1
ATOM 1573 N N . PRO A 1 193 ? -1.704 -2.528 -16.858 1.00 96.69 193 PRO A N 1
ATOM 1574 C CA . PRO A 1 193 ? -2.419 -3.260 -17.892 1.00 96.69 193 PRO A CA 1
ATOM 1575 C C . PRO A 1 193 ? -1.590 -4.428 -18.435 1.00 96.69 193 PRO A C 1
ATOM 1577 O O . PRO A 1 193 ? -0.351 -4.402 -18.447 1.00 96.69 193 PRO A O 1
ATOM 1580 N N . LEU A 1 194 ? -2.286 -5.441 -18.934 1.00 96.50 194 LEU A N 1
ATOM 1581 C CA . LEU A 1 194 ? -1.717 -6.524 -19.725 1.00 96.50 194 LEU A CA 1
ATOM 1582 C C . LEU A 1 194 ? -1.343 -6.028 -21.127 1.00 96.50 194 LEU A C 1
ATOM 1584 O O . LEU A 1 194 ? -1.814 -4.992 -21.598 1.00 96.50 194 LEU A O 1
ATOM 1588 N N . ILE A 1 195 ? -0.494 -6.784 -21.825 1.00 97.00 195 ILE A N 1
ATOM 1589 C CA . ILE A 1 195 ? -0.073 -6.426 -23.187 1.00 97.00 195 ILE A CA 1
ATOM 1590 C C . ILE A 1 195 ? -1.252 -6.280 -24.161 1.00 97.00 195 ILE A C 1
ATOM 1592 O O . ILE A 1 195 ? -1.288 -5.257 -24.849 1.00 97.00 195 ILE A O 1
ATOM 1596 N N . PRO A 1 196 ? -2.237 -7.200 -24.194 1.00 95.75 196 PRO A N 1
ATOM 1597 C CA . PRO A 1 196 ? -3.407 -7.041 -25.055 1.00 95.75 196 PRO A CA 1
ATOM 1598 C C . PRO A 1 196 ? -4.188 -5.750 -24.773 1.00 95.75 196 PRO A C 1
ATOM 1600 O O . PRO A 1 196 ? -4.553 -5.042 -25.704 1.00 95.75 196 PRO A O 1
ATOM 1603 N N . GLU A 1 197 ? -4.357 -5.375 -23.502 1.00 96.44 197 GLU A N 1
ATOM 1604 C CA . GLU A 1 197 ? -5.069 -4.147 -23.115 1.00 96.44 197 GLU A CA 1
ATOM 1605 C C . GLU A 1 197 ? -4.338 -2.885 -23.597 1.00 96.44 197 GLU A C 1
ATOM 1607 O O . GLU A 1 197 ? -4.970 -1.913 -23.996 1.00 96.44 197 GLU A O 1
ATOM 1612 N N . MET A 1 198 ? -3.000 -2.896 -23.607 1.00 96.25 198 MET A N 1
ATOM 1613 C CA . MET A 1 198 ? -2.202 -1.785 -24.141 1.00 96.25 198 MET A CA 1
ATOM 1614 C C . MET A 1 198 ? -2.278 -1.668 -25.670 1.00 96.25 198 MET A C 1
ATOM 1616 O O . MET A 1 198 ? -2.022 -0.590 -26.198 1.00 96.25 198 MET A O 1
ATOM 1620 N N . GLN A 1 199 ? -2.579 -2.755 -26.384 1.00 94.81 199 GLN A N 1
ATOM 1621 C CA . GLN A 1 199 ? -2.710 -2.762 -27.847 1.00 94.81 199 GLN A CA 1
ATOM 1622 C C . GLN A 1 199 ? -4.074 -2.256 -28.332 1.00 94.81 199 GLN A C 1
ATOM 1624 O O . GLN A 1 199 ? -4.202 -1.889 -29.498 1.00 94.81 199 GLN A O 1
ATOM 1629 N N . GLU A 1 200 ? -5.083 -2.249 -27.461 1.00 94.38 200 GLU A N 1
ATOM 1630 C CA . GLU A 1 200 ? -6.438 -1.772 -27.767 1.00 94.38 200 GLU A CA 1
ATOM 1631 C C . GLU A 1 200 ? -6.600 -0.245 -27.643 1.00 94.38 200 GLU A C 1
ATOM 1633 O O . GLU A 1 200 ? -7.667 0.285 -27.964 1.00 94.38 200 GLU A O 1
ATOM 1638 N N . VAL A 1 201 ? -5.556 0.457 -27.186 1.00 85.56 201 VAL A N 1
ATOM 1639 C CA . VAL A 1 201 ? -5.501 1.924 -27.041 1.00 85.56 201 VAL A CA 1
ATOM 1640 C C . VAL A 1 201 ? -5.050 2.587 -28.338 1.00 85.56 201 VAL A C 1
ATOM 1642 O O . VAL A 1 201 ? -5.700 3.584 -28.732 1.00 85.56 201 VAL A O 1
#

InterPro domains:
  IPR012462 UFSP1/2/DUB, catalytic domain [PF07910] (146-201)
  IPR049387 UFSP2, second domain [PF20908] (2-122)

Organism: Chiloscyllium punctatum (NCBI:txid137246)

Secondary structure (DSSP, 8-state):
------TT-S----------------TTS-HHHHHHHHHHHHHHHHHHHHHHHHHH-BTTB-PPEEEEEEEETTEEEEEEEEEETT--TGGGHHHHHHHHHHHT--SS--S-GGG----HHHHTT-SS-B-GGGGSPPPPTTT-------S--B---TT-TT---TTT-HHHHHHHHHHHHHHHTTS--SPPPPHHHHH--

Radius of gyration: 21.65 Å; chains: 1; bounding box: 70×35×60 Å

Foldseek 3Di:
DDDDDDPPDPDDDDADADDDFDDDDDPPDDVVVVVVRVVVRRVVVVVLQVVQQVVPDDDPDGFHWDWFWADDPPDPDIDIHIHGPPDAVVNCVVVVVVVCVVVVHDPFDDDHRLLGDQDPVNCVVDPFDKPVVVVDDDDDVVVDDDDDDDFMWTQFDAPPPVDRCPPPCVVVRVVLRVVRRCCNRVVDVDHRDDPVVVVVD

pLDDT: mean 90.93, std 10.43, range [32.78, 98.31]